Protein AF-A0A8B7XMS0-F1 (afdb_monomer_lite)

pLDDT: mean 72.66, std 14.12, range [33.69, 93.0]

Radius of gyration: 31.21 Å; chains: 1; bounding box: 88×76×58 Å

InterPro domains:
  IPR011722 Hemimethylated DNA-binding domain [PF08755] (134-172)
  IPR011722 Hemimethylated DNA-binding domain [SM00992] (133-196)
  IPR011722 Hemimethylated DNA-binding domain [TIGR02097] (134-174)
  IPR036623 Hemimethylated DNA-binding domain superfamily [G3DSA:2.30.30.390] (132-176)
  IPR036623 Hemimethylated DNA-binding domain superfamily [SSF141255] (134-189)
  IPR053189 Chloroplast Clp protease adapter protein ClpF [PTHR48439] (16-172)

Foldseek 3Di:
DDDDDPDPPDPPPDPPPPVVVVVVVCVVCVVVVVVVVVVPDDDDPVVVVVVVVVVVVVVVVVCCCPVPPVNVVVVVVVVCCVVVVVCVLPDDPCPDDDPDPDPPDPDLVVLCVNCVQCADQSDSDDPPPDDPPDPDDAQDWDADPQPGDIDGHHHDDPDHRHPPVVCCVPVFQDPRDDPCLVVFFPDDPRHDTHGDPVNCVVVVPPD

Structure (mmCIF, N/CA/C/O backbone):
data_AF-A0A8B7XMS0-F1
#
_entry.id   AF-A0A8B7XMS0-F1
#
loop_
_atom_site.group_PDB
_atom_site.id
_atom_site.type_symbol
_atom_site.label_atom_id
_atom_site.label_alt_id
_atom_site.label_comp_id
_atom_site.label_asym_id
_atom_site.label_entity_id
_atom_site.label_seq_id
_atom_site.pdbx_PDB_ins_code
_atom_site.Cartn_x
_atom_site.Cartn_y
_atom_site.Cartn_z
_atom_site.occupancy
_atom_site.B_iso_or_equiv
_atom_site.auth_seq_id
_atom_site.auth_comp_id
_atom_site.auth_asym_id
_atom_site.auth_atom_id
_atom_site.pdbx_PDB_model_num
ATOM 1 N N . MET A 1 1 ? 54.505 -34.485 -33.875 1.00 33.69 1 MET A N 1
ATOM 2 C CA . MET A 1 1 ? 53.944 -33.487 -34.813 1.00 33.69 1 MET A CA 1
ATOM 3 C C . MET A 1 1 ? 52.438 -33.681 -34.806 1.00 33.69 1 MET A C 1
ATOM 5 O O . MET A 1 1 ? 51.986 -34.714 -35.262 1.00 33.69 1 MET A O 1
ATOM 9 N N . CYS A 1 2 ? 51.716 -32.984 -33.933 1.00 36.25 2 CYS A N 1
ATOM 10 C CA . CYS A 1 2 ? 51.024 -31.700 -34.151 1.00 36.25 2 CYS A CA 1
ATOM 11 C C . CYS A 1 2 ? 49.509 -31.971 -34.103 1.00 36.25 2 CYS A C 1
ATOM 13 O O . CYS A 1 2 ? 48.956 -32.571 -35.018 1.00 36.25 2 CYS A O 1
ATOM 15 N N . LEU A 1 3 ? 48.879 -31.575 -32.994 1.00 39.69 3 LEU A N 1
ATOM 16 C CA . LEU A 1 3 ? 47.424 -31.523 -32.820 1.00 39.69 3 LEU A CA 1
ATOM 17 C C . LEU A 1 3 ? 46.838 -30.438 -33.742 1.00 39.69 3 LEU A C 1
ATOM 19 O O . LEU A 1 3 ? 47.494 -29.408 -33.925 1.00 39.69 3 LEU A O 1
ATOM 23 N N . PRO A 1 4 ? 45.620 -30.602 -34.289 1.00 52.66 4 PRO A N 1
ATOM 24 C CA . PRO A 1 4 ? 44.957 -29.519 -34.992 1.00 52.66 4 PRO A CA 1
ATOM 25 C C . PRO A 1 4 ? 44.395 -28.519 -33.971 1.00 52.66 4 PRO A C 1
ATOM 27 O O . PRO A 1 4 ? 43.549 -28.850 -33.140 1.00 52.66 4 PRO A O 1
ATOM 30 N N . ASN A 1 5 ? 44.914 -27.293 -34.039 1.00 44.12 5 ASN A N 1
ATOM 31 C CA . ASN A 1 5 ? 44.385 -26.110 -33.371 1.00 44.12 5 ASN A CA 1
ATOM 32 C C . ASN A 1 5 ? 42.918 -25.901 -33.766 1.00 44.12 5 ASN A C 1
ATOM 34 O O . ASN A 1 5 ? 42.618 -25.686 -34.939 1.00 44.12 5 ASN A O 1
ATOM 38 N N . TYR A 1 6 ? 42.016 -25.913 -32.786 1.00 53.34 6 TYR A N 1
ATOM 39 C CA . TYR A 1 6 ? 40.715 -25.274 -32.942 1.00 53.34 6 TYR A CA 1
ATOM 40 C C . TYR A 1 6 ? 40.910 -23.775 -32.730 1.00 53.34 6 TYR A C 1
ATOM 42 O O . TYR A 1 6 ? 41.089 -23.302 -31.607 1.00 53.34 6 TYR A O 1
ATOM 50 N N . ASP A 1 7 ? 40.924 -23.052 -33.845 1.00 49.28 7 ASP A N 1
ATOM 51 C CA . ASP A 1 7 ? 40.954 -21.601 -33.891 1.00 49.28 7 ASP A CA 1
ATOM 52 C C . ASP A 1 7 ? 39.786 -21.010 -33.092 1.00 49.28 7 ASP A C 1
ATOM 54 O O . ASP A 1 7 ? 38.609 -21.249 -33.375 1.00 49.28 7 ASP A O 1
ATOM 58 N N . PHE A 1 8 ? 40.136 -20.184 -32.105 1.00 49.03 8 PHE A N 1
ATOM 59 C CA . PHE A 1 8 ? 39.250 -19.236 -31.438 1.00 49.03 8 PHE A CA 1
ATOM 60 C C . PHE A 1 8 ? 38.710 -18.256 -32.492 1.00 49.03 8 PHE A C 1
ATOM 62 O O . PHE A 1 8 ? 39.289 -17.205 -32.781 1.00 49.03 8 PHE A O 1
ATOM 69 N N . CYS A 1 9 ? 37.604 -18.632 -33.130 1.00 48.16 9 CYS A N 1
ATOM 70 C CA . CYS A 1 9 ? 36.973 -17.843 -34.172 1.00 48.16 9 CYS A CA 1
ATOM 71 C C . CYS A 1 9 ? 36.299 -16.613 -33.546 1.00 48.16 9 CYS A C 1
ATOM 73 O O . CYS A 1 9 ? 35.236 -16.705 -32.940 1.00 48.16 9 CYS A O 1
ATOM 75 N N . LYS A 1 10 ? 36.990 -15.474 -33.666 1.00 47.81 10 LYS A N 1
ATOM 76 C CA . LYS A 1 10 ? 36.472 -14.103 -33.806 1.00 47.81 10 LYS A CA 1
ATOM 77 C C . LYS A 1 10 ? 35.126 -13.830 -33.118 1.00 47.81 10 LYS A C 1
ATOM 79 O O . LYS A 1 10 ? 34.064 -14.114 -33.663 1.00 47.81 10 LYS A O 1
ATOM 84 N N . LEU A 1 11 ? 35.181 -13.095 -32.004 1.00 46.72 11 LEU A N 1
ATOM 85 C CA . LEU A 1 11 ? 34.100 -12.190 -31.601 1.00 46.72 11 LEU A CA 1
ATOM 86 C C . LEU A 1 11 ? 33.831 -11.228 -32.765 1.00 46.72 11 LEU A C 1
ATOM 88 O O . LEU A 1 11 ? 34.504 -10.210 -32.927 1.00 46.72 11 LEU A O 1
ATOM 92 N N . GLN A 1 12 ? 32.883 -11.604 -33.616 1.00 53.16 12 GLN A N 1
ATOM 93 C CA . GLN A 1 12 ? 32.389 -10.786 -34.704 1.00 53.16 12 GLN A CA 1
ATOM 94 C C . GLN A 1 12 ? 31.711 -9.570 -34.082 1.00 53.16 12 GLN A C 1
ATOM 96 O O . GLN A 1 12 ? 30.587 -9.642 -33.586 1.00 53.16 12 GLN A O 1
ATOM 101 N N . THR A 1 13 ? 32.421 -8.446 -34.063 1.00 59.31 13 THR A N 1
ATOM 102 C CA . THR A 1 13 ? 31.826 -7.146 -33.788 1.00 59.31 13 THR A CA 1
ATOM 103 C C . THR A 1 13 ? 30.700 -6.949 -34.798 1.00 59.31 13 THR A C 1
ATOM 105 O O . THR A 1 13 ? 30.929 -6.921 -36.008 1.00 59.31 13 THR A O 1
ATOM 108 N N . MET A 1 14 ? 29.454 -6.906 -34.317 1.00 49.56 14 MET A N 1
ATOM 109 C CA . MET A 1 14 ? 28.307 -6.672 -35.191 1.00 49.56 14 MET A CA 1
ATOM 110 C C . MET A 1 14 ? 28.539 -5.352 -35.942 1.00 49.56 14 MET A C 1
ATOM 112 O O . MET A 1 14 ? 28.840 -4.344 -35.292 1.00 49.56 14 MET A O 1
ATOM 116 N N . PRO A 1 15 ? 28.439 -5.323 -37.285 1.00 62.38 15 PRO A N 1
ATOM 117 C CA . PRO A 1 15 ? 28.617 -4.089 -38.030 1.00 62.38 15 PRO A CA 1
ATOM 118 C C . PRO A 1 15 ? 27.527 -3.122 -37.582 1.00 62.38 15 PRO A C 1
ATOM 120 O O . PRO A 1 15 ? 26.336 -3.422 -37.672 1.00 62.38 15 PRO A O 1
ATOM 123 N N . VAL A 1 16 ? 27.941 -1.975 -37.047 1.00 65.44 16 VAL A N 1
ATOM 124 C CA . VAL A 1 16 ? 27.013 -0.965 -36.545 1.00 65.44 16 VAL A CA 1
ATOM 125 C C . VAL A 1 16 ? 26.123 -0.532 -37.709 1.00 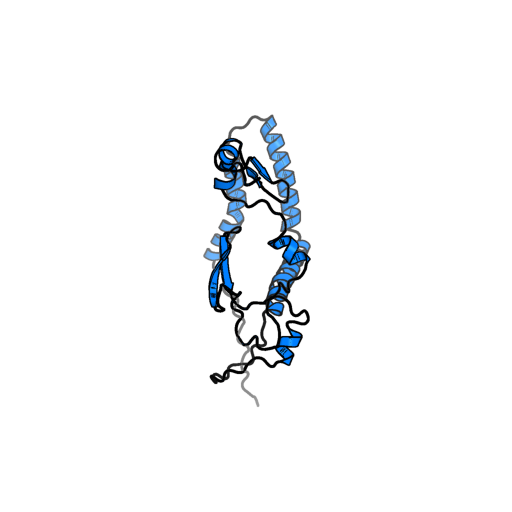65.44 16 VAL A C 1
ATOM 127 O O . VAL A 1 16 ? 26.580 0.105 -38.660 1.00 65.44 16 VAL A O 1
ATOM 130 N N . ASN A 1 17 ? 24.853 -0.936 -37.664 1.00 78.38 17 ASN A N 1
ATOM 131 C CA . ASN A 1 17 ? 23.915 -0.679 -38.743 1.00 78.38 17 ASN A CA 1
ATOM 132 C C . ASN A 1 17 ? 23.692 0.834 -38.836 1.00 78.38 17 ASN A C 1
ATOM 134 O O . ASN A 1 17 ? 23.203 1.455 -37.891 1.00 78.38 17 ASN A O 1
ATOM 138 N N . ARG A 1 18 ? 24.054 1.437 -39.974 1.00 75.44 18 ARG A N 1
ATOM 139 C CA . ARG A 1 18 ? 23.922 2.884 -40.208 1.00 75.44 18 ARG A CA 1
ATOM 140 C C . ARG A 1 18 ? 22.506 3.375 -39.903 1.00 75.44 18 ARG A C 1
ATOM 142 O O . ARG A 1 18 ? 22.356 4.429 -39.296 1.00 75.44 18 ARG A O 1
ATOM 149 N N . ALA A 1 19 ? 21.488 2.577 -40.228 1.00 77.50 19 ALA A N 1
ATOM 150 C CA . ALA A 1 19 ? 20.093 2.881 -39.912 1.00 77.50 19 ALA A CA 1
ATOM 151 C C . ALA A 1 19 ? 19.827 2.976 -38.397 1.00 77.50 19 ALA A C 1
ATOM 153 O O . ALA A 1 19 ? 19.129 3.886 -37.955 1.00 77.50 19 ALA A O 1
ATOM 154 N N . ALA A 1 20 ? 20.435 2.099 -37.594 1.00 78.31 20 ALA A N 1
ATOM 155 C CA . ALA A 1 20 ? 20.310 2.122 -36.137 1.00 78.31 20 ALA A CA 1
ATOM 156 C C . ALA A 1 20 ? 21.023 3.336 -35.519 1.00 78.31 20 ALA A C 1
ATOM 158 O O . ALA A 1 20 ? 20.518 3.924 -34.566 1.00 78.31 20 ALA A O 1
ATOM 159 N N . ILE A 1 21 ? 22.153 3.768 -36.097 1.00 81.69 21 ILE A N 1
ATOM 160 C CA . ILE A 1 21 ? 22.828 5.011 -35.689 1.00 81.69 21 ILE A CA 1
ATOM 161 C C . ILE A 1 21 ? 21.914 6.205 -35.956 1.00 81.69 21 ILE A C 1
ATOM 163 O O . ILE A 1 21 ? 21.698 7.013 -35.059 1.00 81.69 21 ILE A O 1
ATOM 167 N N . PHE A 1 22 ? 21.329 6.300 -37.152 1.00 84.69 22 PHE A N 1
ATOM 168 C CA . PHE A 1 22 ? 20.411 7.393 -37.473 1.00 84.69 22 PHE A CA 1
ATOM 169 C C . PHE A 1 22 ? 19.207 7.421 -36.528 1.00 84.69 22 PHE A C 1
ATOM 171 O O . PHE A 1 22 ? 18.896 8.474 -35.980 1.00 84.69 22 PHE A O 1
ATOM 178 N N . GLN A 1 23 ? 18.592 6.273 -36.243 1.00 82.94 23 GLN A N 1
ATOM 179 C CA . GLN A 1 23 ? 17.490 6.178 -35.280 1.00 82.94 23 GLN A CA 1
ATOM 180 C C . GLN A 1 23 ? 17.904 6.602 -33.865 1.00 82.94 23 GLN A C 1
ATOM 182 O O . GLN A 1 23 ? 17.185 7.354 -33.210 1.00 82.94 23 GLN A O 1
ATOM 187 N N . LEU A 1 24 ? 19.082 6.184 -33.403 1.00 82.88 24 LEU A N 1
ATOM 188 C CA . LEU A 1 24 ? 19.581 6.531 -32.074 1.00 82.88 24 LEU A CA 1
ATOM 189 C C . LEU A 1 24 ? 19.957 8.018 -31.978 1.00 82.88 24 LEU A C 1
ATOM 191 O O . LEU A 1 24 ? 19.646 8.669 -30.981 1.00 82.88 24 LEU A O 1
ATOM 195 N N . THR A 1 25 ? 20.549 8.588 -33.032 1.00 80.94 25 THR A N 1
ATOM 196 C CA . THR A 1 25 ? 20.802 10.035 -33.118 1.00 80.94 25 THR A CA 1
ATOM 197 C C . THR A 1 25 ? 19.505 10.837 -33.161 1.00 80.94 25 THR A C 1
ATOM 199 O O . THR A 1 25 ? 19.403 11.836 -32.458 1.00 80.94 25 THR A O 1
ATOM 202 N N . LEU A 1 26 ? 18.487 10.377 -33.896 1.00 84.31 26 LEU A N 1
ATOM 203 C CA . LEU A 1 26 ? 17.168 11.006 -33.950 1.00 84.31 26 LEU A CA 1
ATOM 204 C C . LEU A 1 26 ? 16.490 11.003 -32.573 1.00 84.31 26 LEU A C 1
ATOM 206 O O . LEU A 1 26 ? 15.971 12.032 -32.151 1.00 84.31 26 LEU A O 1
ATOM 210 N N . LEU A 1 27 ? 16.552 9.884 -31.844 1.00 82.50 27 LEU A N 1
ATOM 211 C CA . LEU A 1 27 ? 16.008 9.776 -30.487 1.00 82.50 27 LEU A CA 1
ATOM 212 C C . LEU A 1 27 ? 16.755 10.663 -29.482 1.00 82.50 27 LEU A C 1
ATOM 214 O O . LEU A 1 27 ? 16.125 11.276 -28.624 1.00 82.50 27 LEU A O 1
ATOM 218 N N . LEU A 1 28 ? 18.080 10.790 -29.602 1.00 79.25 28 LEU A N 1
ATOM 219 C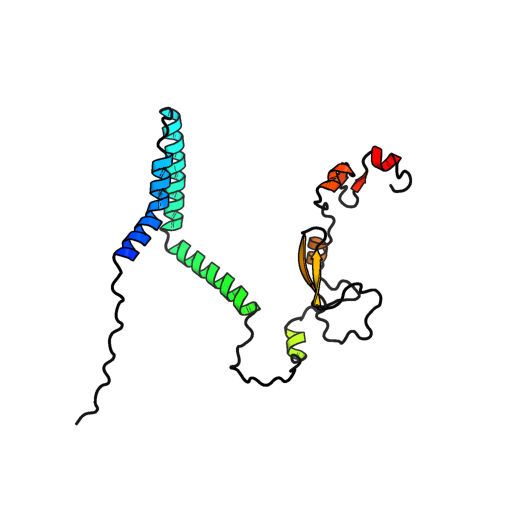 CA . LEU A 1 28 ? 18.866 11.705 -28.765 1.00 79.25 28 LEU A CA 1
ATOM 220 C C . LEU A 1 28 ? 18.600 13.181 -29.092 1.00 79.25 28 LEU A C 1
ATOM 222 O O . LEU A 1 28 ? 18.636 14.029 -28.199 1.00 79.25 28 LEU A O 1
ATOM 226 N N . LEU A 1 29 ? 18.324 13.491 -30.359 1.00 79.44 29 LEU A N 1
ATOM 227 C CA . LEU A 1 29 ? 18.113 14.854 -30.843 1.00 79.44 29 LEU A CA 1
ATOM 228 C C . LEU A 1 29 ? 16.652 15.322 -30.705 1.00 79.44 29 LEU A C 1
ATOM 230 O O . LEU A 1 29 ? 16.372 16.513 -30.844 1.00 79.44 29 LEU A O 1
ATOM 234 N N . ILE A 1 30 ? 15.717 14.426 -30.379 1.00 82.12 30 ILE A N 1
ATOM 235 C CA . ILE A 1 30 ? 14.286 14.752 -30.322 1.00 82.12 30 ILE A CA 1
ATOM 236 C C . ILE A 1 30 ? 13.972 15.802 -29.249 1.00 82.12 30 ILE A C 1
ATOM 238 O O . ILE A 1 30 ? 13.200 16.725 -29.491 1.00 82.12 30 ILE A O 1
ATOM 242 N N . VAL A 1 31 ? 14.642 15.730 -28.096 1.00 76.31 31 VAL A N 1
ATOM 243 C CA . VAL A 1 31 ? 14.476 16.679 -26.987 1.00 76.31 31 VAL A CA 1
ATOM 244 C C . VAL A 1 31 ? 15.030 18.074 -27.328 1.00 76.31 31 VAL A C 1
ATOM 246 O O . VAL A 1 31 ? 14.300 19.049 -27.141 1.00 76.31 31 VAL A O 1
ATOM 249 N N . PRO A 1 32 ? 16.264 18.234 -27.856 1.00 73.31 32 PRO A N 1
ATOM 250 C CA . PRO A 1 32 ? 16.752 19.551 -28.271 1.00 73.31 32 PRO A CA 1
ATOM 251 C C . PRO A 1 32 ? 15.990 20.133 -29.471 1.00 73.31 32 PRO A C 1
ATOM 253 O O . PRO A 1 32 ? 15.791 21.347 -29.513 1.00 73.31 32 PRO A O 1
ATOM 256 N N . ILE A 1 33 ? 15.506 19.307 -30.407 1.00 78.06 33 ILE A N 1
ATOM 257 C CA . ILE A 1 33 ? 14.656 19.768 -31.519 1.00 78.06 33 ILE A CA 1
ATOM 258 C C . ILE A 1 33 ? 13.297 20.250 -31.010 1.00 78.06 33 ILE A C 1
ATOM 260 O O . ILE A 1 33 ? 12.874 21.352 -31.353 1.00 78.06 33 ILE A O 1
ATOM 264 N N . GLN A 1 34 ? 12.626 19.466 -30.162 1.00 73.94 34 GLN A N 1
ATOM 265 C CA . GLN A 1 34 ? 11.348 19.846 -29.556 1.00 73.94 34 GLN A CA 1
ATOM 266 C C . GLN A 1 34 ? 11.484 21.163 -28.782 1.00 73.94 34 GLN A C 1
ATOM 268 O O . GLN A 1 34 ? 10.621 22.035 -28.874 1.00 73.94 34 GLN A O 1
ATOM 273 N N . TYR A 1 35 ? 12.611 21.340 -28.092 1.00 72.38 35 TYR A N 1
ATOM 274 C CA . TYR A 1 35 ? 12.947 22.573 -27.400 1.00 72.38 35 TYR A CA 1
ATOM 275 C C . TYR A 1 35 ? 13.137 23.773 -28.354 1.00 72.38 35 TYR A C 1
ATOM 277 O O . TYR A 1 35 ? 12.574 24.844 -28.117 1.00 72.38 35 TYR A O 1
ATOM 285 N N . LEU A 1 36 ? 13.865 23.601 -29.463 1.00 73.56 36 LEU A N 1
ATOM 286 C CA . LEU A 1 36 ? 14.052 24.631 -30.498 1.00 73.56 36 LEU A CA 1
ATOM 287 C C . LEU A 1 36 ? 12.730 25.063 -31.146 1.00 73.56 36 LEU A C 1
ATOM 289 O O . LEU A 1 36 ? 12.500 26.258 -31.326 1.00 73.56 36 LEU A O 1
ATOM 293 N N . ILE A 1 37 ? 11.842 24.108 -31.431 1.00 72.44 37 ILE A N 1
ATOM 294 C CA . ILE A 1 37 ? 10.516 24.373 -32.005 1.00 72.44 37 ILE A CA 1
ATOM 295 C C . ILE A 1 37 ? 9.641 25.148 -31.008 1.00 72.44 37 ILE A C 1
ATOM 297 O O . ILE A 1 37 ? 8.957 26.093 -31.393 1.00 72.44 37 ILE A O 1
ATOM 301 N N . THR A 1 38 ? 9.713 24.842 -29.707 1.00 66.56 38 THR A N 1
ATOM 302 C CA . THR A 1 38 ? 8.966 25.601 -28.684 1.00 66.56 38 THR A CA 1
ATOM 303 C C . THR A 1 38 ? 9.431 27.050 -28.488 1.00 66.56 38 THR A C 1
ATOM 305 O O . THR A 1 38 ? 8.688 27.840 -27.910 1.00 66.56 38 THR A O 1
ATOM 308 N N . GLN A 1 39 ? 10.618 27.432 -28.977 1.00 55.25 39 GLN A N 1
ATOM 309 C CA . GLN A 1 39 ? 11.126 28.814 -28.926 1.00 55.25 39 GLN A CA 1
ATOM 310 C C . GLN A 1 39 ? 10.607 29.697 -30.076 1.00 55.25 39 GLN A C 1
ATOM 312 O O . GLN A 1 39 ? 10.809 30.910 -30.049 1.00 55.25 39 GLN A O 1
ATOM 317 N N . TRP A 1 40 ? 9.920 29.130 -31.076 1.00 60.19 40 TRP A N 1
ATOM 318 C CA . TRP A 1 40 ? 9.300 29.877 -32.178 1.00 60.19 40 TRP A CA 1
ATOM 319 C C . TRP A 1 40 ? 7.952 30.495 -31.764 1.00 60.19 40 TRP A C 1
ATOM 321 O O . TRP A 1 40 ? 6.907 30.246 -32.361 1.00 60.19 40 TRP A O 1
ATOM 331 N N . LYS A 1 41 ? 7.973 31.332 -30.723 1.00 57.81 41 LYS A N 1
ATOM 332 C CA . LYS A 1 41 ? 6.917 32.314 -30.448 1.00 57.81 41 LYS A CA 1
ATOM 333 C C . LYS A 1 41 ? 7.550 33.707 -30.379 1.00 57.81 41 LYS A C 1
ATOM 335 O O . LYS A 1 41 ? 8.554 33.861 -29.683 1.00 57.81 41 LYS A O 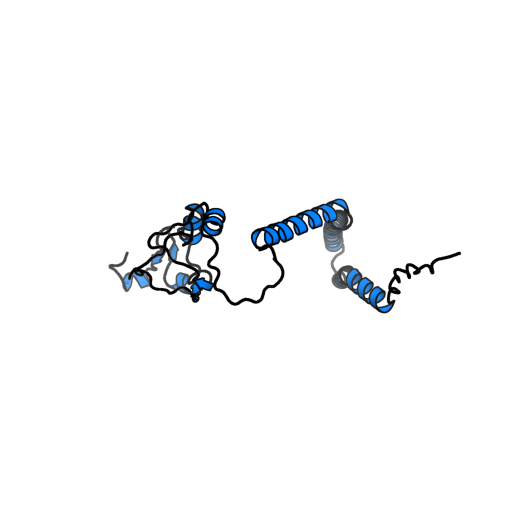1
ATOM 340 N N . PRO A 1 42 ? 7.007 34.726 -31.067 1.00 56.56 42 PRO A N 1
ATOM 341 C CA . PRO A 1 42 ? 7.497 36.091 -30.933 1.00 56.56 42 PRO A CA 1
ATOM 342 C C . PRO A 1 42 ? 7.111 36.614 -29.542 1.00 56.56 42 PRO A C 1
ATOM 344 O O . PRO A 1 42 ? 5.956 36.935 -29.285 1.00 56.56 42 PRO A O 1
ATOM 347 N N . VAL A 1 43 ? 8.076 36.632 -28.624 1.00 58.81 43 VAL A N 1
ATOM 348 C CA . VAL A 1 43 ? 7.932 37.121 -27.245 1.00 58.81 43 VAL A CA 1
ATOM 349 C C . VAL A 1 43 ? 8.837 38.343 -27.071 1.00 58.81 43 VAL A C 1
ATOM 351 O O . VAL A 1 43 ? 9.910 38.410 -27.676 1.00 58.81 43 VAL A O 1
ATOM 354 N N . SER A 1 44 ? 8.388 39.319 -26.278 1.00 67.06 44 SER A N 1
ATOM 355 C CA . SER A 1 44 ? 9.066 40.598 -26.041 1.00 67.06 44 SER A CA 1
ATOM 356 C C . SER A 1 44 ? 10.529 40.425 -25.579 1.00 67.06 44 SER A C 1
ATOM 358 O O . SER A 1 44 ? 10.892 39.431 -24.941 1.00 67.06 44 SER A O 1
ATOM 360 N N . ASN A 1 45 ? 11.400 41.390 -25.909 1.00 61.38 45 ASN A N 1
ATOM 361 C CA . ASN A 1 45 ? 12.856 41.267 -25.715 1.00 61.38 45 ASN A CA 1
ATOM 362 C C . ASN A 1 45 ? 13.278 41.020 -24.251 1.00 61.38 45 ASN A C 1
ATOM 364 O O . ASN A 1 45 ? 14.297 40.374 -24.016 1.00 61.38 45 ASN A O 1
ATOM 368 N N . THR A 1 46 ? 12.504 41.493 -23.271 1.00 62.81 46 THR A N 1
ATOM 369 C CA . THR A 1 46 ? 12.804 41.375 -21.832 1.00 62.81 46 THR A CA 1
ATOM 370 C C . THR A 1 46 ? 12.314 40.061 -21.216 1.00 62.81 46 THR A C 1
ATOM 372 O O . THR A 1 46 ? 12.980 39.498 -20.352 1.00 62.81 46 THR A O 1
ATOM 375 N N . GLU A 1 47 ? 11.202 39.499 -21.691 1.00 62.44 47 GLU A N 1
ATOM 376 C CA . GLU A 1 47 ? 10.725 38.176 -21.258 1.00 62.44 47 GLU A CA 1
ATOM 377 C C . GLU A 1 47 ? 11.572 37.045 -21.859 1.00 62.44 47 GLU A C 1
ATOM 379 O O . GLU A 1 47 ? 11.785 35.997 -21.239 1.00 62.44 47 GLU A O 1
ATOM 384 N N . ARG A 1 48 ? 12.128 37.271 -23.057 1.00 63.19 48 ARG A N 1
ATOM 385 C CA . ARG A 1 48 ? 13.039 36.335 -23.722 1.00 63.19 48 ARG A CA 1
ATOM 386 C C . ARG A 1 48 ? 14.320 36.110 -22.919 1.00 63.19 48 ARG A C 1
ATOM 388 O O . ARG A 1 48 ? 14.762 34.970 -22.801 1.00 63.19 48 ARG A O 1
ATOM 395 N N . THR A 1 49 ? 14.910 37.159 -22.347 1.00 67.06 49 THR A N 1
ATOM 396 C CA . THR A 1 49 ? 16.160 37.043 -21.577 1.00 67.06 49 THR A CA 1
ATOM 397 C C . THR A 1 49 ? 15.948 36.299 -20.263 1.00 67.06 49 THR A C 1
ATOM 399 O O . THR A 1 49 ? 16.749 35.424 -19.937 1.00 67.06 49 THR A O 1
ATOM 402 N N . HIS A 1 50 ? 14.842 36.550 -19.560 1.00 71.56 50 HIS A N 1
ATOM 403 C CA . HIS A 1 50 ? 14.500 35.824 -18.335 1.00 71.56 50 HIS A CA 1
ATOM 404 C C . HIS A 1 50 ? 14.250 34.329 -18.599 1.00 71.56 50 HIS A C 1
ATOM 406 O O . HIS A 1 50 ? 14.774 33.462 -17.894 1.00 71.56 50 HIS A O 1
ATOM 412 N N . ASN A 1 51 ? 13.521 34.004 -19.671 1.00 70.31 51 ASN A N 1
ATOM 413 C CA . ASN A 1 51 ? 13.282 32.616 -20.069 1.00 70.31 51 ASN A CA 1
ATOM 414 C C . ASN A 1 51 ? 14.571 31.907 -20.513 1.00 70.31 51 ASN A C 1
ATOM 416 O O . ASN A 1 51 ? 14.787 30.748 -20.153 1.00 70.31 51 ASN A O 1
ATOM 420 N N . LEU A 1 52 ? 15.463 32.606 -21.225 1.00 73.88 52 LEU A N 1
ATOM 421 C CA . LEU A 1 52 ? 16.779 32.085 -21.602 1.00 73.88 52 LEU A CA 1
ATOM 422 C C . LEU A 1 52 ? 17.682 31.859 -20.386 1.00 73.88 52 LEU A C 1
ATOM 424 O O . LEU A 1 52 ? 18.353 30.833 -20.318 1.00 73.88 52 LEU A O 1
ATOM 428 N N . GLN A 1 53 ? 17.680 32.757 -19.401 1.00 77.56 53 GLN A N 1
ATOM 429 C CA . GLN A 1 53 ? 18.451 32.577 -18.168 1.00 77.56 53 GLN A CA 1
ATOM 430 C C . GLN A 1 53 ? 17.948 31.376 -17.362 1.00 77.56 53 GLN A C 1
ATOM 432 O O . GLN A 1 53 ? 18.740 30.501 -17.003 1.00 77.56 53 GLN A O 1
ATOM 437 N N . ASN A 1 54 ? 16.633 31.268 -17.159 1.00 78.31 54 ASN A N 1
ATOM 438 C CA . ASN A 1 54 ? 16.025 30.124 -16.476 1.00 78.31 54 ASN A CA 1
ATOM 439 C C . ASN A 1 54 ? 16.318 28.805 -17.193 1.00 78.31 54 ASN A C 1
ATOM 441 O O . ASN A 1 54 ? 16.532 27.771 -16.555 1.00 78.31 54 ASN A O 1
ATOM 445 N N . LEU A 1 55 ? 16.366 28.830 -18.521 1.00 75.62 55 LEU A N 1
ATOM 446 C CA . LEU A 1 55 ? 16.763 27.676 -19.299 1.00 75.62 55 LEU A CA 1
ATOM 447 C C . LEU A 1 55 ? 18.243 27.337 -19.132 1.00 75.62 55 LEU A C 1
ATOM 449 O O . LEU A 1 55 ? 18.569 26.175 -18.919 1.00 75.62 55 LEU A O 1
ATOM 453 N N . MET A 1 56 ? 19.142 28.315 -19.218 1.00 76.12 56 MET A N 1
ATOM 454 C CA . MET A 1 56 ? 20.579 28.073 -19.081 1.00 76.12 56 MET A CA 1
ATOM 455 C C . MET A 1 56 ? 20.913 27.495 -17.704 1.00 76.12 56 MET A C 1
ATOM 457 O O . MET A 1 56 ? 21.727 26.577 -17.600 1.00 76.12 56 MET A O 1
ATOM 461 N N . VAL A 1 57 ? 20.218 27.929 -16.650 1.00 81.56 57 VAL A N 1
ATOM 462 C CA . VAL A 1 57 ? 20.316 27.321 -15.314 1.00 81.56 57 VAL A CA 1
ATOM 463 C C . VAL A 1 57 ? 19.821 25.868 -15.324 1.00 81.56 57 VAL A C 1
ATOM 465 O O . VAL A 1 57 ? 20.512 24.972 -14.837 1.00 81.56 57 VAL A O 1
ATOM 468 N N . LYS A 1 58 ? 18.667 25.586 -15.943 1.00 75.19 58 LYS A N 1
ATOM 469 C CA . LYS A 1 58 ? 18.135 24.214 -16.061 1.00 75.19 58 LYS A CA 1
ATOM 470 C C . LYS A 1 58 ? 19.030 23.301 -16.906 1.00 75.19 58 LYS A C 1
ATOM 472 O O . LYS A 1 58 ? 19.253 22.155 -16.526 1.00 75.19 58 LYS A O 1
ATOM 477 N N . LEU A 1 59 ? 19.589 23.800 -18.009 1.00 77.44 59 LEU A N 1
ATOM 478 C CA . LEU A 1 59 ? 20.493 23.067 -18.897 1.00 77.44 59 LEU A CA 1
ATOM 479 C C . LEU A 1 59 ? 21.840 22.801 -18.241 1.00 77.44 59 LEU A C 1
ATOM 481 O O . LEU A 1 59 ? 22.368 21.705 -18.381 1.00 77.44 59 LEU A O 1
ATOM 485 N N . THR A 1 60 ? 22.401 23.762 -17.510 1.00 76.94 60 THR A N 1
ATOM 486 C CA . THR A 1 60 ? 23.663 23.555 -16.786 1.00 76.94 60 THR A CA 1
ATOM 487 C C . THR A 1 60 ? 23.490 22.565 -15.635 1.00 76.94 60 THR A C 1
ATOM 489 O O . THR A 1 60 ? 24.345 21.695 -15.454 1.00 76.94 60 THR A O 1
ATOM 492 N N . ALA A 1 61 ? 22.365 22.615 -14.916 1.00 75.31 61 ALA A N 1
ATOM 493 C CA . ALA A 1 61 ? 22.014 21.626 -13.898 1.00 75.31 61 ALA A CA 1
ATOM 494 C C . ALA A 1 61 ? 21.788 20.225 -14.498 1.00 75.31 61 ALA A C 1
ATOM 496 O O . ALA A 1 61 ? 22.331 19.236 -14.002 1.00 75.31 61 ALA A O 1
ATOM 497 N N . TRP A 1 62 ? 21.048 20.135 -15.605 1.00 74.69 62 TRP A N 1
ATOM 498 C CA . TRP A 1 62 ? 20.819 18.886 -16.330 1.00 74.69 62 TRP A CA 1
ATOM 499 C C . TRP A 1 62 ? 22.119 18.309 -16.892 1.00 74.69 62 TRP A C 1
ATOM 501 O O . TRP A 1 62 ? 22.418 17.141 -16.663 1.00 74.69 62 TRP A O 1
ATOM 511 N N . LYS A 1 63 ? 22.950 19.139 -17.531 1.00 74.56 63 LYS A N 1
ATOM 512 C CA . LYS A 1 63 ? 24.260 18.762 -18.073 1.00 74.56 63 LYS A CA 1
ATOM 513 C C . LYS A 1 63 ? 25.163 18.197 -16.979 1.00 74.56 63 LYS A C 1
ATOM 515 O O . LYS A 1 63 ? 25.768 17.151 -17.184 1.00 74.56 63 LYS A O 1
ATOM 520 N N . LYS A 1 64 ? 25.215 18.832 -15.802 1.00 71.62 64 LYS A N 1
ATOM 521 C CA . LYS A 1 64 ? 25.965 18.317 -14.643 1.00 71.62 64 LYS A CA 1
ATOM 522 C C . LYS A 1 64 ? 25.436 16.964 -14.158 1.00 71.62 64 LYS A C 1
ATOM 524 O O . LYS A 1 64 ? 26.231 16.127 -13.748 1.00 71.62 64 LYS A O 1
ATOM 529 N N . LYS A 1 65 ? 24.123 16.731 -14.223 1.00 66.88 65 LYS A N 1
ATOM 530 C CA . LYS A 1 65 ? 23.485 15.475 -13.795 1.00 66.88 65 LYS A CA 1
ATOM 531 C C . LYS A 1 65 ? 23.647 14.339 -14.814 1.00 66.88 65 LYS A C 1
ATOM 533 O O . LYS A 1 65 ? 23.832 13.193 -14.411 1.00 66.88 65 LYS A O 1
ATOM 538 N N . VAL A 1 66 ? 23.580 14.657 -16.107 1.00 67.44 66 VAL A N 1
ATOM 539 C CA . VAL A 1 66 ? 23.610 13.693 -17.219 1.00 67.44 66 VAL A CA 1
ATOM 540 C C . VAL A 1 66 ? 25.031 13.361 -17.674 1.00 67.44 66 VAL A C 1
ATOM 542 O O . VAL A 1 66 ? 25.302 12.196 -17.932 1.00 67.44 66 VAL A O 1
ATOM 545 N N . LEU A 1 67 ? 25.956 14.329 -17.720 1.00 67.50 67 LEU A N 1
ATOM 546 C CA . LEU A 1 67 ? 27.363 14.081 -18.088 1.00 67.50 67 LEU A CA 1
ATOM 547 C C . LEU A 1 67 ? 28.241 13.648 -16.905 1.00 67.50 67 LEU A C 1
ATOM 549 O O . LEU A 1 67 ? 29.418 13.339 -17.087 1.00 67.50 67 LEU A O 1
ATOM 553 N N . SER A 1 68 ? 27.705 13.627 -15.685 1.00 69.50 68 SER A N 1
ATOM 554 C CA . SER A 1 68 ? 28.423 13.067 -14.545 1.00 69.50 68 SER A CA 1
ATOM 555 C C . SER A 1 68 ? 28.356 11.542 -14.603 1.00 69.50 68 SER A C 1
ATOM 557 O O . SER A 1 68 ? 27.384 10.901 -14.207 1.00 69.50 68 SER A O 1
ATOM 559 N N . LEU A 1 69 ? 29.451 10.944 -15.065 1.00 59.12 69 LEU A N 1
ATOM 560 C CA . LEU A 1 69 ? 29.662 9.496 -15.020 1.00 59.12 69 LEU A CA 1
ATOM 561 C C . LEU A 1 69 ? 29.523 8.936 -13.591 1.00 59.12 69 LEU A C 1
ATOM 563 O O . LEU A 1 69 ? 29.079 7.804 -13.409 1.00 59.12 69 LEU A O 1
ATOM 567 N N . LYS A 1 70 ? 29.833 9.742 -12.562 1.00 70.31 70 LYS A N 1
ATOM 568 C CA . LYS A 1 70 ? 29.693 9.359 -11.148 1.00 70.31 70 LYS A CA 1
ATOM 569 C C . LYS A 1 70 ? 28.228 9.207 -10.721 1.00 70.31 70 LYS A C 1
ATOM 571 O O . LYS A 1 70 ? 27.912 8.255 -10.015 1.00 70.31 70 LYS A O 1
ATOM 576 N N . THR A 1 71 ? 27.324 10.088 -11.167 1.00 66.94 71 THR A N 1
ATOM 577 C CA . THR A 1 71 ? 25.888 9.988 -10.832 1.00 66.94 71 THR A CA 1
ATOM 578 C C . THR A 1 71 ? 25.211 8.853 -11.581 1.00 66.94 71 THR A C 1
ATOM 580 O O . THR A 1 71 ? 24.343 8.202 -11.012 1.00 66.94 71 THR A O 1
ATOM 583 N N . TRP A 1 72 ? 25.630 8.570 -12.816 1.00 62.34 72 TRP A N 1
ATOM 584 C CA . TRP A 1 72 ? 25.169 7.394 -13.555 1.00 62.34 72 TRP A CA 1
ATOM 585 C C . TRP A 1 72 ? 25.605 6.094 -12.890 1.00 62.34 72 TRP A C 1
ATOM 587 O O . TRP A 1 72 ? 24.765 5.231 -12.661 1.00 62.34 72 TRP A O 1
ATOM 597 N N . LYS A 1 73 ? 26.880 5.988 -12.496 1.00 74.31 73 LYS A N 1
ATOM 598 C CA . LYS A 1 73 ? 27.388 4.836 -11.742 1.00 74.31 73 LYS A CA 1
ATOM 599 C C . LYS A 1 73 ? 26.607 4.631 -10.444 1.00 74.31 73 LYS A C 1
ATOM 601 O O . LYS A 1 73 ? 26.163 3.527 -10.173 1.00 74.31 73 LYS A O 1
ATOM 606 N N . GLN A 1 74 ? 26.359 5.699 -9.691 1.00 72.75 74 GLN A N 1
ATOM 607 C CA . GLN A 1 74 ? 25.633 5.615 -8.425 1.00 72.75 74 GLN A CA 1
ATOM 608 C C . GLN A 1 74 ? 24.134 5.332 -8.612 1.00 72.75 74 GLN A C 1
ATOM 610 O O . GLN A 1 74 ? 23.540 4.601 -7.828 1.00 72.75 74 GLN A O 1
ATOM 615 N N . CYS A 1 75 ? 23.510 5.862 -9.667 1.00 67.69 75 CYS A N 1
ATOM 616 C CA . CYS A 1 75 ? 22.127 5.548 -10.020 1.00 67.69 75 CYS A CA 1
ATOM 617 C C . CYS A 1 75 ? 21.988 4.096 -10.487 1.00 67.69 75 CYS A C 1
ATOM 619 O O . CYS A 1 75 ? 21.037 3.435 -10.092 1.00 67.69 75 CYS A O 1
ATOM 621 N N . TYR A 1 76 ? 22.957 3.589 -11.249 1.00 72.38 76 TYR A N 1
ATOM 622 C CA . TYR A 1 76 ? 23.037 2.196 -11.674 1.00 72.38 76 TYR A CA 1
ATOM 623 C C . TYR A 1 76 ? 23.282 1.256 -10.495 1.00 72.38 76 TYR A C 1
ATOM 625 O O . TYR A 1 76 ? 22.571 0.275 -10.347 1.00 72.38 76 TYR A O 1
ATOM 633 N N . GLU A 1 77 ? 24.212 1.579 -9.600 1.00 72.62 77 GLU A N 1
ATOM 634 C CA . GLU A 1 77 ? 24.457 0.798 -8.385 1.00 72.62 77 GLU A CA 1
ATOM 635 C C . GLU A 1 77 ? 23.240 0.800 -7.454 1.00 72.62 77 GLU A C 1
ATOM 637 O O . GLU A 1 77 ? 22.908 -0.231 -6.878 1.00 72.62 77 GLU A O 1
ATOM 642 N N . ASN A 1 78 ? 22.533 1.926 -7.335 1.00 73.44 78 ASN A N 1
ATOM 643 C CA . ASN A 1 78 ? 21.295 1.999 -6.562 1.00 73.44 78 ASN A CA 1
ATOM 644 C C . ASN A 1 78 ? 20.150 1.247 -7.250 1.00 73.44 78 ASN A C 1
ATOM 646 O O . ASN A 1 78 ? 19.396 0.561 -6.571 1.00 73.44 78 ASN A O 1
ATOM 650 N N . ALA A 1 79 ? 20.026 1.333 -8.576 1.00 74.00 79 ALA A N 1
ATOM 651 C CA . ALA A 1 79 ? 19.030 0.595 -9.346 1.00 74.00 79 ALA A CA 1
ATOM 652 C C . ALA A 1 79 ? 19.288 -0.912 -9.284 1.00 74.00 79 ALA A C 1
ATOM 654 O O . ALA A 1 79 ? 18.353 -1.666 -9.038 1.00 74.00 79 ALA A O 1
ATOM 655 N N . ILE A 1 80 ? 20.547 -1.344 -9.403 1.00 72.38 80 ILE A N 1
ATOM 656 C CA . ILE A 1 80 ? 20.952 -2.728 -9.166 1.00 72.38 80 ILE A CA 1
ATOM 657 C C . ILE A 1 80 ? 20.595 -3.116 -7.743 1.00 72.38 80 ILE A C 1
ATOM 659 O O . ILE A 1 80 ? 19.865 -4.071 -7.602 1.00 72.38 80 ILE A O 1
ATOM 663 N N . LYS A 1 81 ? 20.978 -2.368 -6.703 1.00 72.06 81 LYS A N 1
ATOM 664 C CA . LYS A 1 81 ? 20.618 -2.708 -5.312 1.00 72.06 81 LYS A CA 1
ATOM 665 C C . LYS A 1 81 ? 19.110 -2.776 -5.065 1.00 72.06 81 LYS A C 1
ATOM 667 O O . LYS A 1 81 ? 18.670 -3.604 -4.280 1.00 72.06 81 LYS A O 1
ATOM 672 N N . TYR A 1 82 ? 18.311 -1.930 -5.712 1.00 67.50 82 TYR A N 1
ATOM 673 C CA . TYR A 1 82 ? 16.850 -1.986 -5.622 1.00 67.50 82 TYR A CA 1
ATOM 674 C C . TYR A 1 82 ? 16.277 -3.198 -6.358 1.00 67.50 82 TYR A C 1
ATOM 676 O O . TYR A 1 82 ? 15.363 -3.839 -5.845 1.00 67.50 82 TYR A O 1
ATOM 684 N N . VAL A 1 83 ? 16.809 -3.523 -7.537 1.00 69.38 83 VAL A N 1
ATOM 685 C CA . VAL A 1 83 ? 16.377 -4.669 -8.341 1.00 69.38 83 VAL A CA 1
ATOM 686 C C . VAL A 1 83 ? 16.871 -5.967 -7.721 1.00 69.38 83 VAL A C 1
ATOM 688 O O . VAL A 1 83 ? 16.037 -6.806 -7.440 1.00 69.38 83 VAL A O 1
ATOM 691 N N . THR A 1 84 ? 18.160 -6.121 -7.420 1.00 64.44 84 THR A N 1
ATOM 692 C CA . THR A 1 84 ? 18.735 -7.284 -6.732 1.00 64.44 84 THR A CA 1
ATOM 693 C C . THR A 1 84 ? 18.242 -7.401 -5.302 1.00 64.44 84 THR A C 1
ATOM 695 O O . THR A 1 84 ? 17.937 -8.503 -4.904 1.00 64.44 84 THR A O 1
ATOM 698 N N . GLY A 1 85 ? 18.043 -6.318 -4.547 1.00 58.78 85 GLY A N 1
ATOM 699 C CA . GLY A 1 85 ? 17.432 -6.387 -3.212 1.00 58.78 85 GLY A CA 1
ATOM 700 C C . GLY A 1 85 ? 15.943 -6.754 -3.244 1.00 58.78 85 GLY A C 1
ATOM 701 O O . GLY A 1 85 ? 15.441 -7.398 -2.323 1.00 58.78 85 GLY A O 1
ATOM 702 N N . SER A 1 86 ? 15.230 -6.404 -4.322 1.00 52.09 86 SER A N 1
ATOM 703 C CA . SER A 1 86 ? 13.878 -6.921 -4.575 1.00 52.09 86 SER A CA 1
ATOM 704 C C . SER A 1 86 ? 13.915 -8.355 -5.104 1.00 52.09 86 SER A C 1
ATOM 706 O O . SER A 1 86 ? 13.043 -9.142 -4.764 1.00 52.09 86 SER A O 1
ATOM 708 N N . PHE A 1 87 ? 14.922 -8.720 -5.895 1.00 44.09 87 PHE A N 1
ATOM 709 C CA . PHE A 1 87 ? 15.065 -10.047 -6.484 1.00 44.09 87 PHE A CA 1
ATOM 710 C C . PHE A 1 87 ? 15.505 -11.062 -5.431 1.00 44.09 87 PHE A C 1
ATOM 712 O O . PHE A 1 87 ? 14.920 -12.120 -5.345 1.00 44.09 87 PHE A O 1
ATOM 719 N N . GLU A 1 88 ? 16.431 -10.720 -4.546 1.00 45.72 88 GLU A N 1
ATOM 720 C CA . GLU A 1 88 ? 16.967 -11.568 -3.477 1.00 45.72 88 GLU A CA 1
ATOM 721 C C . GLU A 1 88 ? 15.938 -11.806 -2.362 1.00 45.72 88 GLU A C 1
ATOM 723 O O . GLU A 1 88 ? 15.920 -12.866 -1.745 1.00 45.72 88 GLU A O 1
ATOM 728 N N . LYS A 1 89 ? 14.987 -10.879 -2.169 1.00 47.16 89 LYS A N 1
ATOM 729 C CA . LYS A 1 89 ? 13.846 -11.084 -1.263 1.00 47.16 89 LYS A CA 1
ATOM 730 C C . LYS A 1 89 ? 12.812 -12.092 -1.801 1.00 47.16 89 LYS A C 1
ATOM 732 O O . LYS A 1 89 ? 12.039 -12.627 -1.009 1.00 47.16 89 LYS A O 1
ATOM 737 N N . TYR A 1 90 ? 12.797 -12.361 -3.111 1.00 42.91 90 TYR A N 1
ATOM 738 C CA . TYR A 1 90 ? 11.849 -13.278 -3.770 1.00 42.91 90 TYR A CA 1
ATOM 739 C C . TYR A 1 90 ? 12.510 -14.409 -4.578 1.00 42.91 90 TYR A C 1
ATOM 741 O O . TYR A 1 90 ? 11.802 -15.263 -5.113 1.00 42.91 90 TYR A O 1
ATOM 749 N N . ALA A 1 91 ? 13.839 -14.451 -4.655 1.00 42.75 91 ALA A N 1
ATOM 750 C CA . ALA A 1 91 ? 14.594 -15.489 -5.333 1.00 42.75 91 ALA A CA 1
ATOM 751 C C . ALA A 1 91 ? 14.560 -16.743 -4.463 1.00 42.75 91 ALA A C 1
ATOM 753 O O . ALA A 1 91 ? 15.332 -16.903 -3.517 1.00 42.75 91 ALA A O 1
ATOM 754 N N . TYR A 1 92 ? 13.629 -17.638 -4.778 1.00 41.56 92 TYR A N 1
ATOM 755 C CA . TYR A 1 92 ? 13.798 -19.035 -4.418 1.00 41.56 92 TYR A CA 1
ATOM 756 C C . TYR A 1 92 ? 15.061 -19.554 -5.117 1.00 41.56 92 TYR A C 1
ATOM 758 O O . TYR A 1 92 ? 15.277 -19.216 -6.283 1.00 41.56 92 TYR A O 1
ATOM 766 N N . PRO A 1 93 ? 15.902 -20.352 -4.442 1.00 43.12 93 PRO A N 1
ATOM 767 C CA . PRO A 1 93 ? 16.954 -21.075 -5.132 1.00 43.12 93 PRO A CA 1
ATOM 768 C C . PRO A 1 93 ? 16.292 -21.942 -6.206 1.00 43.12 93 PRO A C 1
ATOM 770 O O . PRO A 1 93 ? 15.506 -22.831 -5.889 1.00 43.12 93 PRO A O 1
ATOM 773 N N . THR A 1 94 ? 16.574 -21.650 -7.475 1.00 43.81 94 THR A N 1
ATOM 774 C CA . THR A 1 94 ? 16.185 -22.504 -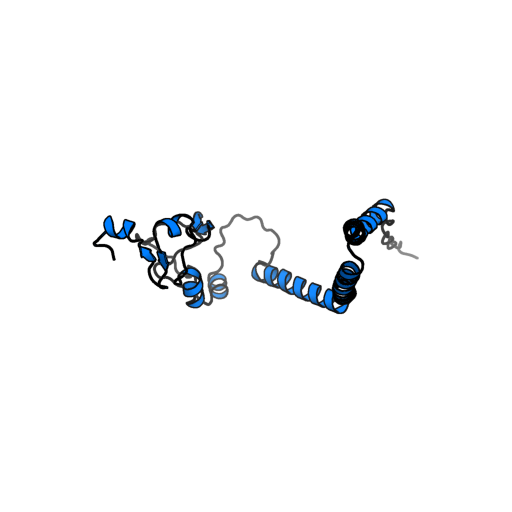8.595 1.00 43.81 94 THR A CA 1
ATOM 775 C C . THR A 1 94 ? 17.084 -23.734 -8.551 1.00 43.81 94 THR A C 1
ATOM 777 O O . THR A 1 94 ? 18.116 -23.790 -9.217 1.00 43.81 94 THR A O 1
ATOM 780 N N . THR A 1 95 ? 16.750 -24.704 -7.702 1.00 44.19 95 THR A N 1
ATOM 781 C CA . THR A 1 95 ? 17.212 -26.072 -7.920 1.00 44.19 95 THR A CA 1
ATOM 782 C C . THR A 1 95 ? 16.560 -26.539 -9.207 1.00 44.19 95 THR A C 1
ATOM 784 O O . THR A 1 95 ? 15.339 -26.477 -9.343 1.00 44.19 95 THR A O 1
ATOM 787 N N . ALA A 1 96 ? 17.412 -26.882 -10.169 1.00 46.25 96 ALA A N 1
ATOM 788 C CA . ALA A 1 96 ? 17.029 -27.387 -11.469 1.00 46.25 96 ALA A CA 1
ATOM 789 C C . ALA A 1 96 ? 15.966 -28.484 -11.323 1.00 46.25 96 ALA A C 1
ATOM 791 O O . ALA A 1 96 ? 16.144 -29.417 -10.546 1.00 46.25 96 ALA A O 1
ATOM 792 N N . GLU A 1 97 ? 14.872 -28.262 -12.043 1.00 47.78 97 GLU A N 1
ATOM 793 C CA . GLU A 1 97 ? 13.871 -29.206 -12.532 1.00 47.78 97 GLU A CA 1
ATOM 794 C C . GLU A 1 97 ? 14.104 -30.671 -12.122 1.00 47.78 97 GLU A C 1
ATOM 796 O O . GLU A 1 97 ? 14.918 -31.377 -12.715 1.00 47.78 97 GLU A O 1
ATOM 801 N N . ASP A 1 98 ? 13.319 -31.136 -11.152 1.00 40.94 98 ASP A N 1
ATOM 802 C CA . ASP A 1 98 ? 12.771 -32.488 -11.207 1.00 40.94 98 ASP A CA 1
ATOM 803 C C . ASP A 1 98 ? 11.248 -32.360 -11.104 1.00 40.94 98 ASP A C 1
ATOM 805 O O . ASP A 1 98 ? 10.694 -32.023 -10.055 1.00 40.94 98 ASP A O 1
ATOM 809 N N . ASP A 1 99 ? 10.598 -32.539 -12.253 1.00 48.72 99 ASP A N 1
ATOM 810 C CA . ASP A 1 99 ? 9.153 -32.545 -12.482 1.00 48.72 99 ASP A CA 1
ATOM 811 C C . ASP A 1 99 ? 8.516 -33.777 -11.810 1.00 48.72 99 ASP A C 1
ATOM 813 O O . ASP A 1 99 ? 7.941 -34.658 -12.452 1.00 48.72 99 ASP A O 1
ATOM 817 N N . THR A 1 100 ? 8.604 -33.862 -10.482 1.00 46.56 100 THR A N 1
ATOM 818 C CA . THR A 1 100 ? 7.765 -34.776 -9.712 1.00 46.56 100 THR A CA 1
ATOM 819 C C . THR A 1 100 ? 6.777 -33.984 -8.876 1.00 46.56 100 THR A C 1
ATOM 821 O O . THR A 1 100 ? 7.077 -33.405 -7.838 1.00 46.56 100 THR A O 1
ATOM 824 N N . ASP A 1 101 ? 5.550 -33.985 -9.386 1.00 58.56 101 ASP A N 1
ATOM 825 C CA . ASP A 1 101 ? 4.292 -33.756 -8.691 1.00 58.56 101 ASP A CA 1
ATOM 826 C C . ASP A 1 101 ? 4.230 -34.554 -7.374 1.00 58.56 101 ASP A C 1
ATOM 828 O O . ASP A 1 101 ? 3.657 -35.638 -7.264 1.00 58.56 101 ASP A O 1
ATOM 832 N N . ARG A 1 102 ? 4.891 -34.034 -6.345 1.00 51.94 102 ARG A N 1
ATOM 833 C CA . ARG A 1 102 ? 4.724 -34.425 -4.954 1.00 51.94 102 ARG A CA 1
ATOM 834 C C . ARG A 1 102 ? 4.624 -33.138 -4.174 1.00 51.94 102 ARG A C 1
ATOM 836 O O . ARG A 1 102 ? 5.553 -32.343 -4.160 1.00 51.94 102 ARG A O 1
ATOM 843 N N . GLY A 1 103 ? 3.464 -32.928 -3.556 1.00 54.53 103 GLY A N 1
ATOM 844 C CA . GLY A 1 103 ? 3.173 -31.794 -2.687 1.00 54.53 103 GLY A CA 1
ATOM 845 C C . GLY A 1 103 ? 4.096 -31.750 -1.472 1.00 54.53 103 GLY A C 1
ATOM 846 O O . GLY A 1 103 ? 3.680 -32.049 -0.352 1.00 54.53 103 GLY A O 1
ATOM 847 N N . GLU A 1 104 ? 5.347 -31.365 -1.690 1.00 51.81 104 GLU A N 1
ATOM 848 C CA . GLU A 1 104 ? 6.299 -31.063 -0.644 1.00 51.81 104 GLU A CA 1
ATOM 849 C C . GLU A 1 104 ? 5.808 -29.794 0.047 1.00 51.81 104 GLU A C 1
ATOM 851 O O . GLU A 1 104 ? 5.952 -28.665 -0.427 1.00 51.81 104 GLU A O 1
ATOM 856 N N . SER A 1 105 ? 5.130 -29.997 1.176 1.00 58.88 105 SER A N 1
ATOM 857 C CA . SER A 1 105 ? 4.811 -28.903 2.080 1.00 58.88 105 SER A CA 1
ATOM 858 C C . SER A 1 105 ? 6.141 -28.283 2.517 1.00 58.88 105 SER A C 1
ATOM 860 O O . SER A 1 105 ? 7.018 -29.031 2.957 1.00 58.88 105 SER A O 1
ATOM 862 N N . PRO A 1 106 ? 6.323 -26.952 2.406 1.00 60.16 106 PRO A N 1
ATOM 863 C CA . PRO A 1 106 ? 7.561 -26.298 2.807 1.00 60.16 106 PRO A CA 1
ATOM 864 C C . PRO A 1 106 ? 7.980 -26.780 4.194 1.00 60.16 106 PRO A C 1
ATOM 866 O O . PRO A 1 106 ? 7.149 -26.795 5.106 1.00 60.16 106 PRO A O 1
ATOM 869 N N . ALA A 1 107 ? 9.245 -27.182 4.359 1.00 67.19 107 ALA A N 1
ATOM 870 C CA . ALA A 1 107 ? 9.736 -27.648 5.650 1.00 67.19 107 ALA A CA 1
ATOM 871 C C . ALA A 1 107 ? 9.372 -26.626 6.743 1.00 67.19 107 ALA A C 1
ATOM 873 O O . ALA A 1 107 ? 9.564 -25.419 6.574 1.00 67.19 107 ALA A O 1
ATOM 874 N N . VAL A 1 108 ? 8.824 -27.106 7.862 1.00 64.81 108 VAL A N 1
ATOM 875 C CA . VAL A 1 108 ? 8.303 -26.273 8.964 1.00 64.81 108 VAL A CA 1
ATOM 876 C C . VAL A 1 108 ? 9.330 -25.234 9.437 1.00 64.81 108 VAL A C 1
ATOM 878 O O . VAL A 1 108 ? 8.983 -24.108 9.791 1.00 64.81 108 VAL A O 1
ATOM 881 N N . GLU A 1 109 ? 10.610 -25.583 9.386 1.00 64.31 109 GLU A N 1
ATOM 882 C CA . GLU A 1 109 ? 11.733 -24.713 9.734 1.00 64.31 109 GLU A CA 1
ATOM 883 C C . GLU A 1 109 ? 11.925 -23.556 8.743 1.00 64.31 109 GLU A C 1
ATOM 885 O O . GLU A 1 109 ? 12.210 -22.433 9.158 1.00 64.31 109 GLU A O 1
ATOM 890 N N . VAL A 1 110 ? 11.682 -23.786 7.448 1.00 70.50 110 VAL A N 1
ATOM 891 C CA . VAL A 1 110 ? 11.717 -22.747 6.406 1.00 70.50 110 VAL A CA 1
ATOM 892 C C . VAL A 1 110 ? 10.592 -21.739 6.624 1.00 70.50 110 VAL A C 1
ATOM 894 O O . VAL A 1 110 ? 10.808 -20.537 6.465 1.00 70.50 110 VAL A O 1
ATOM 897 N N . LEU A 1 111 ? 9.406 -22.201 7.035 1.00 67.38 111 LEU A N 1
ATOM 898 C CA . LEU A 1 111 ? 8.290 -21.318 7.386 1.00 67.38 111 LEU A CA 1
ATOM 899 C C . LEU A 1 111 ? 8.611 -20.477 8.630 1.00 67.38 111 LEU A C 1
ATOM 901 O O . LEU A 1 111 ? 8.439 -19.260 8.593 1.00 67.38 111 LEU A O 1
ATOM 905 N N . ARG A 1 112 ? 9.165 -21.087 9.690 1.00 69.00 112 ARG A N 1
ATOM 906 C CA . ARG A 1 112 ? 9.604 -20.359 10.900 1.00 69.00 112 ARG A CA 1
ATOM 907 C C . ARG A 1 112 ? 10.727 -19.361 10.623 1.00 69.00 112 ARG A C 1
ATOM 909 O O . ARG A 1 112 ? 10.759 -18.294 11.229 1.00 69.00 112 ARG A O 1
ATOM 916 N N . TYR A 1 113 ? 11.653 -19.688 9.722 1.00 72.50 113 TYR A N 1
ATOM 917 C CA . TYR A 1 113 ? 12.734 -18.776 9.347 1.00 72.50 113 TYR A CA 1
ATOM 918 C C . TYR A 1 113 ? 12.214 -17.570 8.556 1.00 72.50 113 TYR A C 1
ATOM 920 O O . TYR A 1 113 ? 12.665 -16.446 8.786 1.00 72.50 113 TYR A O 1
ATOM 928 N N . LYS A 1 114 ? 11.266 -17.799 7.635 1.00 69.38 114 LYS A N 1
ATOM 929 C CA . LYS A 1 114 ? 10.656 -16.749 6.807 1.00 69.38 114 LYS A CA 1
ATOM 930 C C . LYS A 1 114 ? 9.748 -15.822 7.610 1.00 69.38 114 LYS A C 1
ATOM 932 O O . LYS A 1 114 ? 9.755 -14.623 7.345 1.00 69.38 114 LYS A O 1
ATOM 937 N N . ASP A 1 115 ? 9.023 -16.344 8.597 1.00 68.06 115 ASP A N 1
ATOM 938 C CA . ASP A 1 115 ? 8.162 -15.544 9.469 1.00 68.06 115 ASP A CA 1
ATOM 939 C C . ASP A 1 115 ? 8.585 -15.633 10.941 1.00 68.06 115 ASP A C 1
ATOM 941 O O . ASP A 1 115 ? 7.899 -16.200 11.790 1.00 68.06 115 ASP A O 1
ATOM 945 N N . LYS A 1 116 ? 9.727 -15.012 11.261 1.00 67.50 116 LYS A N 1
ATOM 946 C CA . LYS A 1 116 ? 10.205 -14.872 12.651 1.00 67.50 116 LYS A CA 1
ATOM 947 C C . LYS A 1 116 ? 9.228 -14.102 13.544 1.00 67.50 116 LYS A C 1
ATOM 949 O O . LYS A 1 116 ? 9.310 -14.194 14.764 1.00 67.50 116 LYS A O 1
ATOM 954 N N . SER A 1 117 ? 8.363 -13.294 12.938 1.00 73.69 117 SER A N 1
ATOM 955 C CA . SER A 1 117 ? 7.457 -12.386 13.632 1.00 73.69 117 SER A CA 1
ATOM 956 C C . SER A 1 117 ? 6.053 -12.945 13.872 1.00 73.69 117 SER A C 1
ATOM 958 O O . SER A 1 117 ? 5.358 -12.456 14.761 1.00 73.69 117 SER A O 1
ATOM 960 N N . GLY A 1 118 ? 5.629 -13.951 13.104 1.00 76.88 118 GLY A N 1
ATOM 961 C CA . GLY A 1 118 ? 4.282 -14.517 13.170 1.00 76.88 118 GLY A CA 1
ATOM 962 C C . GLY A 1 118 ? 3.185 -13.540 12.731 1.00 76.88 118 GLY A C 1
ATOM 963 O O . GLY A 1 118 ? 2.061 -13.628 13.237 1.00 76.88 118 GLY A O 1
ATOM 964 N N . TYR A 1 119 ? 3.506 -12.570 11.870 1.00 84.62 119 TYR A N 1
ATOM 965 C CA . TYR A 1 119 ? 2.544 -11.557 11.431 1.00 84.62 119 TYR A CA 1
ATOM 966 C C . TYR A 1 119 ? 1.749 -12.031 10.206 1.00 84.62 119 TYR A C 1
ATOM 968 O O . TYR A 1 119 ? 2.238 -12.790 9.377 1.00 84.62 119 TYR A O 1
ATOM 976 N N . PHE A 1 120 ? 0.522 -11.529 10.050 1.00 82.94 120 PHE A N 1
ATOM 977 C CA . PHE A 1 120 ? -0.324 -11.724 8.863 1.00 82.94 120 PHE A CA 1
ATOM 978 C C . PHE A 1 120 ? -0.542 -13.192 8.467 1.00 82.94 120 PHE A C 1
ATOM 980 O O . PHE A 1 120 ? -0.232 -13.612 7.353 1.00 82.94 120 PHE A O 1
ATOM 987 N N . ALA A 1 121 ? -1.147 -13.968 9.359 1.00 82.06 121 ALA A N 1
ATOM 988 C CA . ALA A 1 121 ? -1.539 -15.353 9.137 1.00 82.06 121 ALA A CA 1
ATOM 989 C C . ALA A 1 121 ? -0.387 -16.344 8.901 1.00 82.06 121 ALA A C 1
ATOM 991 O O . ALA A 1 121 ? -0.660 -17.497 8.559 1.00 82.06 121 ALA A O 1
ATOM 992 N N . GLY A 1 122 ? 0.868 -15.956 9.151 1.00 79.31 122 GLY A N 1
ATOM 993 C CA . GLY A 1 122 ? 2.044 -16.829 9.051 1.00 79.31 122 GLY A CA 1
ATOM 994 C C . GLY A 1 122 ? 2.264 -17.772 10.244 1.00 79.31 122 GLY A C 1
ATOM 995 O O . GLY A 1 122 ? 3.350 -18.320 10.422 1.00 79.31 122 GLY A O 1
ATOM 996 N N . SER A 1 123 ? 1.230 -18.012 11.062 1.00 74.50 123 SER A N 1
ATOM 997 C CA . SER A 1 123 ? 1.285 -19.026 12.122 1.00 74.50 123 SER A CA 1
ATOM 998 C C . SER A 1 123 ? 1.617 -20.407 11.548 1.00 74.50 123 SER A C 1
ATOM 1000 O O . SER A 1 123 ? 1.011 -20.854 10.576 1.00 74.50 123 SER A O 1
ATOM 1002 N N . THR A 1 124 ? 2.571 -21.084 12.187 1.00 73.06 124 THR A N 1
ATOM 1003 C CA . THR A 1 124 ? 3.013 -22.440 11.833 1.00 73.06 124 THR A CA 1
ATOM 1004 C C . THR A 1 124 ? 1.986 -23.517 12.205 1.00 73.06 124 THR A C 1
ATOM 1006 O O . THR A 1 124 ? 2.064 -24.639 11.712 1.00 73.06 124 THR A O 1
ATOM 1009 N N . GLU A 1 125 ? 1.025 -23.196 13.074 1.00 78.38 125 GLU A N 1
ATOM 1010 C CA . GLU A 1 125 ? 0.031 -24.148 13.566 1.00 78.38 125 GLU A CA 1
ATOM 1011 C C . GLU A 1 125 ? -1.225 -24.170 12.674 1.00 78.38 125 GLU A C 1
ATOM 1013 O O . GLU A 1 125 ? -1.755 -23.109 12.316 1.00 78.38 125 GLU A O 1
ATOM 1018 N N . PRO A 1 126 ? -1.747 -25.362 12.317 1.00 80.19 126 PRO A N 1
ATOM 1019 C CA . PRO A 1 126 ? -2.981 -25.477 11.549 1.00 80.19 126 PRO A CA 1
ATOM 1020 C C . PRO A 1 126 ? -4.186 -24.883 12.291 1.00 80.19 126 PRO A C 1
ATOM 1022 O O . PRO A 1 126 ? -4.536 -25.297 13.393 1.00 80.19 126 PRO A O 1
ATOM 1025 N N . ARG A 1 127 ? -4.883 -23.945 11.645 1.00 79.38 127 ARG A N 1
ATOM 1026 C CA . ARG A 1 127 ? -6.093 -23.302 12.179 1.00 79.38 127 ARG A CA 1
ATOM 1027 C C . ARG A 1 127 ? -7.335 -24.142 11.868 1.00 79.38 127 ARG A C 1
ATOM 1029 O O . ARG A 1 127 ? -8.050 -23.867 10.900 1.00 79.38 127 ARG A O 1
ATOM 1036 N N . SER A 1 128 ? -7.555 -25.184 12.670 1.00 79.88 128 SER A N 1
ATOM 1037 C CA . SER A 1 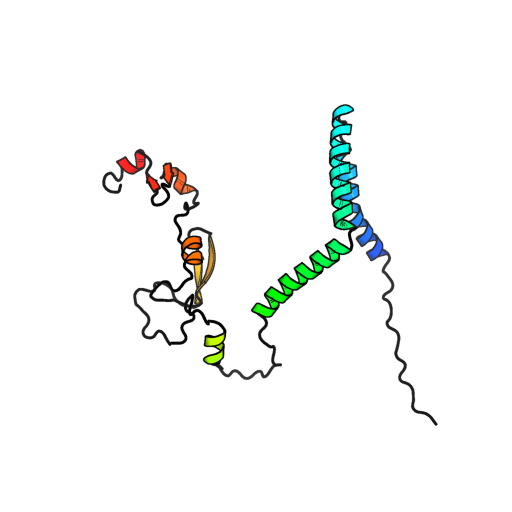128 ? -8.701 -26.096 12.569 1.00 79.88 128 SER A CA 1
ATOM 1038 C C . SER A 1 128 ? -9.424 -26.237 13.918 1.00 79.88 128 SER A C 1
ATOM 1040 O O . SER A 1 128 ? -8.752 -26.473 14.921 1.00 79.88 128 SER A O 1
ATOM 1042 N N . PRO A 1 129 ? -10.768 -26.140 13.968 1.00 84.12 129 PRO A N 1
ATOM 1043 C CA . PRO A 1 129 ? -11.684 -25.841 12.865 1.00 84.12 129 PRO A CA 1
ATOM 1044 C C . PRO A 1 129 ? -11.681 -24.351 12.482 1.00 84.12 129 PRO A C 1
ATOM 1046 O O . PRO A 1 129 ? -11.213 -23.482 13.213 1.00 84.12 129 PRO A O 1
ATOM 1049 N N . ARG A 1 130 ? -12.230 -24.034 11.306 1.00 83.06 130 ARG A N 1
ATOM 1050 C CA . ARG A 1 130 ? -12.351 -22.648 10.837 1.00 83.06 130 ARG A CA 1
ATOM 1051 C C . ARG A 1 130 ? -13.295 -21.846 11.743 1.00 83.06 130 ARG A C 1
ATOM 1053 O O . ARG A 1 130 ? -14.446 -22.229 11.927 1.00 83.06 130 ARG A O 1
ATOM 1060 N N . SER A 1 131 ? -12.845 -20.679 12.200 1.00 83.88 131 SER A N 1
ATOM 1061 C CA . SER A 1 131 ? -13.673 -19.759 12.987 1.00 83.88 131 SER A CA 1
ATOM 1062 C C . SER A 1 131 ? -14.857 -19.208 12.178 1.00 83.88 131 SER A C 1
ATOM 1064 O O . SER A 1 131 ? -14.694 -18.724 11.053 1.00 83.88 131 SER A O 1
ATOM 1066 N N . THR A 1 132 ? -16.057 -19.227 12.768 1.00 85.50 132 THR A N 1
ATOM 1067 C CA . THR A 1 132 ? -17.303 -18.711 12.162 1.00 85.50 132 THR A CA 1
ATOM 1068 C C . THR A 1 132 ? -17.280 -17.198 11.933 1.00 85.50 132 THR A C 1
ATOM 1070 O O . THR A 1 132 ? -18.029 -16.681 11.108 1.00 85.50 132 THR A O 1
ATOM 1073 N N . LYS A 1 133 ? -16.381 -16.477 12.614 1.00 88.12 133 LYS A N 1
ATOM 1074 C CA . LYS A 1 133 ? -16.204 -15.022 12.480 1.00 88.12 133 LYS A CA 1
ATOM 1075 C C . LYS A 1 133 ? -15.520 -14.620 11.163 1.00 88.12 133 LYS A C 1
ATOM 1077 O O . LYS A 1 133 ? -15.600 -13.461 10.754 1.00 88.12 133 LYS A O 1
ATOM 1082 N N . VAL A 1 134 ? -14.852 -15.555 10.479 1.00 86.06 134 VAL A N 1
ATOM 1083 C CA . VAL A 1 134 ? -14.074 -15.274 9.263 1.00 86.06 134 VAL A CA 1
ATOM 1084 C C . VAL A 1 134 ? -14.976 -15.303 8.030 1.00 86.06 134 VAL A C 1
ATOM 1086 O O . VAL A 1 134 ? -15.257 -16.361 7.461 1.00 86.06 134 VAL A O 1
ATOM 1089 N N . LYS A 1 135 ? -15.375 -14.111 7.575 1.00 87.62 135 LYS A N 1
ATOM 1090 C CA . LYS A 1 135 ? -16.295 -13.916 6.440 1.00 87.62 135 LYS A CA 1
ATOM 1091 C C . LYS A 1 135 ? -15.755 -14.418 5.093 1.00 87.62 135 LYS A C 1
ATOM 1093 O O . LYS A 1 135 ? -16.533 -14.900 4.279 1.00 87.62 135 LYS A O 1
ATOM 1098 N N . TYR A 1 136 ? -14.445 -14.316 4.853 1.00 89.69 136 TYR A N 1
ATOM 1099 C CA . TYR A 1 136 ? -13.840 -14.558 3.533 1.00 89.69 136 TYR A CA 1
ATOM 1100 C C . TYR A 1 136 ? -12.910 -15.768 3.502 1.00 89.69 136 TYR A C 1
ATOM 1102 O O . TYR A 1 136 ? -12.267 -16.092 4.501 1.00 89.69 136 TYR A O 1
ATOM 1110 N N . ARG A 1 137 ? -12.819 -16.452 2.358 1.00 89.25 137 ARG A N 1
ATOM 1111 C CA . ARG A 1 137 ? -12.020 -17.682 2.206 1.00 89.25 137 ARG A CA 1
ATOM 1112 C C . ARG A 1 137 ? -10.635 -17.405 1.618 1.00 89.25 137 ARG A C 1
ATOM 1114 O O . ARG A 1 137 ? -10.441 -16.419 0.918 1.00 89.25 137 ARG A O 1
ATOM 1121 N N . ILE A 1 138 ? -9.686 -18.298 1.901 1.00 90.19 138 ILE A N 1
ATOM 1122 C CA . ILE A 1 138 ? -8.371 -18.297 1.243 1.00 90.19 138 ILE A CA 1
ATOM 1123 C C . ILE A 1 138 ? -8.593 -18.562 -0.255 1.00 90.19 138 ILE A C 1
ATOM 1125 O O . ILE A 1 138 ? -9.471 -19.347 -0.611 1.00 90.19 138 ILE A O 1
ATOM 1129 N N . GLY A 1 139 ? -7.858 -17.861 -1.116 1.00 89.75 139 GLY A N 1
ATOM 1130 C CA . GLY A 1 139 ? -8.003 -17.889 -2.574 1.00 89.75 139 GLY A CA 1
ATOM 1131 C C . GLY A 1 139 ? -9.079 -16.950 -3.130 1.00 89.75 139 GLY A C 1
ATOM 1132 O O . GLY A 1 139 ? -9.151 -16.748 -4.339 1.00 89.75 139 GLY A O 1
ATOM 1133 N N . GLN A 1 140 ? -9.903 -16.330 -2.280 1.00 92.12 140 GLN A N 1
ATOM 1134 C CA . GLN A 1 140 ? -10.931 -15.400 -2.740 1.00 92.12 140 GLN A CA 1
ATOM 1135 C C . GLN A 1 140 ? -10.308 -14.078 -3.209 1.00 92.12 140 GLN A C 1
ATOM 1137 O O . GLN A 1 140 ? -9.500 -13.471 -2.500 1.00 92.12 140 GLN A O 1
ATOM 1142 N N . VAL A 1 141 ? -10.728 -13.610 -4.387 1.00 92.19 141 VAL A N 1
ATOM 1143 C CA . VAL A 1 141 ? -10.373 -12.286 -4.908 1.00 92.19 141 VAL A CA 1
ATOM 1144 C C . VAL A 1 141 ? -11.276 -11.239 -4.263 1.00 92.19 141 VAL A C 1
ATOM 1146 O O . VAL A 1 141 ? -12.502 -11.359 -4.286 1.00 92.19 141 VAL A O 1
ATOM 1149 N N . ILE A 1 142 ? -10.676 -10.197 -3.699 1.00 90.25 142 ILE A N 1
ATOM 1150 C CA . ILE A 1 142 ? -11.380 -9.091 -3.052 1.00 90.25 142 ILE A CA 1
ATOM 1151 C C . ILE A 1 142 ? -10.911 -7.746 -3.603 1.00 90.25 142 ILE A C 1
ATOM 1153 O O . ILE A 1 142 ? -9.790 -7.606 -4.092 1.00 90.25 142 ILE A O 1
ATOM 1157 N N . ARG A 1 143 ? -11.774 -6.734 -3.489 1.00 89.38 143 ARG A N 1
ATOM 1158 C CA . ARG A 1 143 ? -11.441 -5.333 -3.756 1.00 89.38 143 ARG A CA 1
ATOM 1159 C C . ARG A 1 143 ? -11.474 -4.551 -2.448 1.00 89.38 143 ARG A C 1
ATOM 1161 O O . ARG A 1 143 ? -12.457 -4.622 -1.712 1.00 89.38 143 ARG A O 1
ATOM 1168 N N . HIS A 1 144 ? -10.410 -3.812 -2.159 1.00 83.19 144 HIS A N 1
ATOM 1169 C CA . HIS A 1 144 ? -10.350 -2.955 -0.984 1.00 83.19 144 HIS A CA 1
ATOM 1170 C C . HIS A 1 144 ? -11.371 -1.812 -1.102 1.00 83.19 144 HIS A C 1
ATOM 1172 O O . HIS A 1 144 ? -11.423 -1.145 -2.133 1.00 83.19 144 HIS A O 1
ATOM 1178 N N . LYS A 1 145 ? -12.173 -1.566 -0.056 1.00 79.94 145 LYS A N 1
ATOM 1179 C CA . LYS A 1 145 ? -13.290 -0.600 -0.112 1.00 79.94 145 LYS A CA 1
ATOM 1180 C C . LYS A 1 145 ? -12.841 0.857 -0.255 1.00 79.94 145 LYS A C 1
ATOM 1182 O O . LYS A 1 145 ? -13.483 1.602 -0.978 1.00 79.94 145 LYS A O 1
ATOM 1187 N N . VAL A 1 146 ? -11.757 1.246 0.421 1.00 75.44 146 VAL A N 1
ATOM 1188 C CA . VAL A 1 146 ? -11.264 2.640 0.418 1.00 75.44 146 VAL A CA 1
ATOM 1189 C C . VAL A 1 146 ? -10.315 2.878 -0.761 1.00 75.44 146 VAL A C 1
ATOM 1191 O O . VAL A 1 146 ? -10.637 3.616 -1.677 1.00 75.44 146 VAL A O 1
ATOM 1194 N N . TRP A 1 147 ? -9.166 2.196 -0.796 1.00 75.62 147 TRP A N 1
ATOM 1195 C CA . TRP A 1 147 ? -8.169 2.364 -1.867 1.00 75.62 147 TRP A CA 1
ATOM 1196 C C . TRP A 1 147 ? -8.454 1.648 -3.194 1.00 75.62 147 TRP A C 1
ATOM 1198 O O . TRP A 1 147 ? -7.686 1.791 -4.139 1.00 75.62 147 TRP A O 1
ATOM 1208 N N . GLY A 1 148 ? -9.511 0.840 -3.294 1.00 81.38 148 GLY A N 1
ATOM 1209 C CA . GLY A 1 148 ? -9.978 0.296 -4.573 1.00 81.38 148 GLY A CA 1
ATOM 1210 C C . GLY A 1 148 ? -9.098 -0.763 -5.250 1.00 81.38 148 GLY A C 1
ATOM 1211 O O . GLY A 1 148 ? -9.522 -1.279 -6.288 1.00 81.38 148 GLY A O 1
ATOM 1212 N N . TYR A 1 149 ? -7.929 -1.116 -4.704 1.00 83.06 149 TYR A N 1
ATOM 1213 C CA . TYR A 1 149 ? -7.066 -2.156 -5.270 1.00 83.06 149 TYR A CA 1
ATOM 1214 C C . TYR A 1 149 ? -7.671 -3.554 -5.118 1.00 83.06 149 TYR A C 1
ATOM 1216 O O . TYR A 1 149 ? -8.497 -3.810 -4.239 1.00 83.06 149 TYR A O 1
ATOM 1224 N N . ARG A 1 150 ? -7.242 -4.472 -5.988 1.00 87.75 150 ARG A N 1
ATOM 1225 C CA . ARG A 1 150 ? -7.632 -5.886 -5.962 1.00 87.75 150 ARG A CA 1
ATOM 1226 C C . ARG A 1 150 ? -6.533 -6.711 -5.305 1.00 87.75 150 ARG A C 1
ATOM 1228 O O . ARG A 1 150 ? -5.357 -6.434 -5.512 1.00 87.75 150 ARG A O 1
ATOM 1235 N N . GLY A 1 151 ? -6.921 -7.717 -4.538 1.00 90.62 151 GLY A N 1
ATOM 1236 C CA . GLY A 1 151 ? -6.002 -8.650 -3.898 1.00 90.62 151 GLY A CA 1
ATOM 1237 C C . GLY A 1 151 ? -6.629 -10.028 -3.751 1.00 90.62 151 GLY A C 1
ATOM 1238 O O . GLY A 1 151 ? -7.840 -10.187 -3.909 1.00 90.62 151 GLY A O 1
ATOM 1239 N N . VAL A 1 152 ? -5.798 -11.019 -3.448 1.00 93.00 152 VAL A N 1
ATOM 1240 C CA . VAL A 1 152 ? -6.223 -12.395 -3.169 1.00 93.00 152 VAL A CA 1
ATOM 1241 C C . VAL A 1 152 ? -5.898 -12.712 -1.718 1.00 93.00 152 VAL A C 1
ATOM 1243 O O . VAL A 1 152 ? -4.833 -12.350 -1.220 1.00 93.00 152 VAL A O 1
ATOM 1246 N N . ILE A 1 153 ? -6.823 -13.365 -1.022 1.00 90.25 153 ILE A N 1
ATOM 1247 C CA . ILE A 1 153 ? -6.640 -13.730 0.384 1.00 90.25 153 ILE A CA 1
ATOM 1248 C C . ILE A 1 153 ? -5.731 -14.955 0.476 1.00 90.25 153 ILE A C 1
ATOM 1250 O O . ILE A 1 153 ? -6.097 -16.029 0.011 1.00 90.25 153 ILE A O 1
ATOM 1254 N N . VAL A 1 154 ? -4.575 -14.810 1.121 1.00 87.69 154 VAL A N 1
ATOM 1255 C CA . VAL A 1 154 ? -3.595 -15.898 1.314 1.00 87.69 154 VAL A CA 1
ATOM 1256 C C . VAL A 1 154 ? -3.695 -16.569 2.689 1.00 87.69 154 VAL A C 1
ATOM 1258 O O . VAL A 1 154 ? -3.265 -17.704 2.858 1.00 87.69 154 VAL A O 1
ATOM 1261 N N . GLY A 1 155 ? -4.314 -15.907 3.671 1.00 88.69 155 GLY A N 1
ATOM 1262 C CA . GLY A 1 155 ? -4.433 -16.395 5.044 1.00 88.69 155 GLY A CA 1
ATOM 1263 C C . GLY A 1 155 ? -5.388 -15.544 5.884 1.00 88.69 155 GLY A C 1
ATOM 1264 O O . GLY A 1 155 ? -5.914 -14.539 5.409 1.00 88.69 155 GLY A O 1
ATOM 1265 N N . TRP A 1 156 ? -5.648 -15.969 7.121 1.00 88.38 156 TRP A N 1
ATOM 1266 C CA . TRP A 1 156 ? -6.502 -15.259 8.077 1.00 88.38 156 TRP A CA 1
ATOM 1267 C C . TRP A 1 156 ? -6.011 -15.481 9.512 1.00 88.38 156 TRP A C 1
ATOM 1269 O O . TRP A 1 156 ? -5.521 -16.560 9.824 1.00 88.38 156 TRP A O 1
ATOM 1279 N N . ASP A 1 157 ? -6.208 -14.502 10.388 1.00 88.12 157 ASP A N 1
ATOM 1280 C CA . ASP A 1 157 ? -6.025 -14.651 11.836 1.00 88.12 157 ASP A CA 1
ATOM 1281 C C . ASP A 1 157 ? -7.339 -14.334 12.559 1.00 88.12 157 ASP A C 1
ATOM 1283 O O . ASP A 1 157 ? -8.154 -13.556 12.059 1.00 88.12 157 ASP A O 1
ATOM 1287 N N . GLU A 1 158 ? -7.561 -14.929 13.734 1.00 83.75 158 GLU A N 1
ATOM 1288 C CA . GLU A 1 158 ? -8.715 -14.584 14.585 1.00 83.75 158 GLU A CA 1
ATOM 1289 C C . GLU A 1 158 ? -8.589 -13.186 15.187 1.00 83.75 158 GLU A C 1
ATOM 1291 O O . GLU A 1 158 ? -9.573 -12.456 15.310 1.00 83.75 158 GLU A O 1
ATOM 1296 N N . THR A 1 159 ? -7.365 -12.822 15.557 1.00 84.88 159 THR A N 1
ATOM 1297 C CA . THR A 1 159 ? -6.994 -11.523 16.108 1.00 84.88 159 THR A CA 1
ATOM 1298 C C . THR A 1 159 ? -5.984 -10.865 15.182 1.00 84.88 159 THR A C 1
ATOM 1300 O O . THR A 1 159 ? -5.176 -11.545 14.555 1.00 84.88 159 THR A O 1
ATOM 1303 N N . ALA A 1 160 ? -6.031 -9.538 15.054 1.00 84.12 160 ALA A N 1
ATOM 1304 C CA . ALA A 1 160 ? -5.141 -8.815 14.152 1.00 84.12 160 ALA A CA 1
ATOM 1305 C C . ALA A 1 160 ? -3.678 -8.929 14.620 1.00 84.12 160 ALA A C 1
ATOM 1307 O O . ALA A 1 160 ? -3.224 -8.170 15.474 1.00 84.12 160 ALA A O 1
ATOM 1308 N N . LYS A 1 161 ? -2.939 -9.882 14.044 1.00 86.00 161 LYS A N 1
ATOM 1309 C CA . LYS A 1 161 ? -1.499 -10.073 14.242 1.00 86.00 161 LYS A CA 1
ATOM 1310 C C . LYS A 1 161 ? -0.734 -9.310 13.169 1.00 86.00 161 LYS A C 1
ATOM 1312 O O . LYS A 1 161 ? -0.095 -9.895 12.302 1.00 86.00 161 LYS A O 1
ATOM 1317 N N . ALA A 1 162 ? -0.843 -7.989 13.197 1.00 86.50 162 ALA A N 1
ATOM 1318 C CA . ALA A 1 162 ? -0.099 -7.102 12.313 1.00 86.50 162 ALA A CA 1
ATOM 1319 C C . ALA A 1 162 ? 0.765 -6.144 13.149 1.00 86.50 162 ALA A C 1
ATOM 1321 O O . ALA A 1 162 ? 0.383 -5.821 14.279 1.00 86.50 162 ALA A O 1
ATOM 1322 N N . PRO A 1 163 ? 1.907 -5.666 12.623 1.00 88.69 163 PRO A N 1
ATOM 1323 C CA . PRO A 1 163 ? 2.684 -4.608 13.260 1.00 88.69 163 PRO A CA 1
ATOM 1324 C C . PRO A 1 163 ? 1.804 -3.395 13.573 1.00 88.69 163 PRO A C 1
ATOM 1326 O O . PRO A 1 163 ? 0.931 -3.032 12.777 1.00 88.69 163 PRO A O 1
ATOM 1329 N N . LYS A 1 164 ? 2.033 -2.747 14.719 1.00 85.94 164 LYS A N 1
ATOM 1330 C CA . LYS A 1 164 ? 1.209 -1.612 15.168 1.00 85.94 164 LYS A CA 1
ATOM 1331 C C . LYS A 1 164 ? 1.249 -0.461 14.168 1.00 85.94 164 LYS A C 1
ATOM 1333 O O . LYS A 1 164 ? 0.224 0.154 13.902 1.00 85.94 164 LYS A O 1
ATOM 1338 N N . GLU A 1 165 ? 2.411 -0.229 13.573 1.00 85.25 165 GLU A N 1
ATOM 1339 C CA . GLU A 1 165 ? 2.651 0.789 12.554 1.00 85.25 165 GLU A CA 1
ATOM 1340 C C . GLU A 1 165 ? 1.812 0.504 11.306 1.00 85.25 165 GLU A C 1
ATOM 1342 O O . GLU A 1 165 ? 1.184 1.405 10.756 1.00 85.25 165 GLU A O 1
ATOM 1347 N N . TRP A 1 166 ? 1.729 -0.768 10.899 1.00 84.25 166 TRP A N 1
ATOM 1348 C CA . TRP A 1 166 ? 0.895 -1.188 9.775 1.00 84.25 166 TRP A CA 1
ATOM 1349 C C . TRP A 1 166 ? -0.589 -1.009 10.088 1.00 84.25 166 TRP A C 1
ATOM 1351 O O . TRP A 1 166 ? -1.330 -0.489 9.259 1.00 84.25 166 TRP A O 1
ATOM 1361 N N . ILE A 1 167 ? -1.028 -1.387 11.295 1.00 84.06 167 ILE A N 1
ATOM 1362 C CA . ILE A 1 167 ? -2.415 -1.179 11.731 1.00 84.06 167 ILE A CA 1
ATOM 1363 C C . ILE A 1 167 ? -2.739 0.314 11.736 1.00 84.06 167 ILE A C 1
ATOM 1365 O O . ILE A 1 167 ? -3.786 0.701 11.237 1.00 84.06 167 ILE A O 1
ATOM 1369 N N . GLN A 1 168 ? -1.851 1.167 12.238 1.00 82.38 168 GLN A N 1
ATOM 1370 C CA . GLN A 1 168 ? -2.072 2.609 12.257 1.00 82.38 168 GLN A CA 1
ATOM 1371 C C . GLN A 1 168 ? -2.067 3.214 10.849 1.00 82.38 168 GLN A C 1
ATOM 1373 O O . GLN A 1 168 ? -2.867 4.095 10.555 1.00 82.38 168 GLN A O 1
ATOM 1378 N N . GLN A 1 169 ? -1.213 2.731 9.951 1.00 80.50 169 GLN A N 1
ATOM 1379 C CA . GLN A 1 169 ? -1.200 3.185 8.566 1.00 80.50 169 GLN A CA 1
ATOM 1380 C C . GLN A 1 169 ? -2.468 2.753 7.819 1.00 80.50 169 GLN A C 1
ATOM 1382 O O . GLN A 1 169 ? -3.029 3.536 7.054 1.00 80.50 169 GLN A O 1
ATOM 1387 N N . MET A 1 170 ? -2.921 1.513 8.033 1.00 77.44 170 MET A N 1
ATOM 1388 C CA . MET A 1 170 ? -4.011 0.939 7.248 1.00 77.44 170 MET A CA 1
ATOM 1389 C C . MET A 1 170 ? -5.403 1.189 7.843 1.00 77.44 170 MET A C 1
ATOM 1391 O O . MET A 1 170 ? -6.372 1.442 7.125 1.00 77.44 170 MET A O 1
ATOM 1395 N N . HIS A 1 171 ? -5.498 1.119 9.165 1.00 73.94 171 HIS A N 1
ATOM 1396 C CA . HIS A 1 171 ? -6.717 1.257 9.962 1.00 73.94 171 HIS A CA 1
ATOM 1397 C C . HIS A 1 171 ? -6.684 2.470 10.896 1.00 73.94 171 HIS A C 1
ATOM 1399 O O . HIS A 1 171 ? -7.569 2.605 11.738 1.00 73.94 171 HIS A O 1
ATOM 1405 N N . GLY A 1 172 ? -5.684 3.346 10.782 1.00 72.12 172 GLY A N 1
ATOM 1406 C CA . GLY A 1 172 ? -5.710 4.622 11.486 1.00 72.12 172 GLY A CA 1
ATOM 1407 C C . GLY A 1 172 ? -6.899 5.468 11.054 1.00 72.12 172 GLY A C 1
ATOM 1408 O O . GLY A 1 172 ? -7.554 5.195 10.046 1.00 72.12 172 GLY A O 1
ATOM 1409 N N . ASN A 1 173 ? -7.162 6.523 11.815 1.00 69.06 173 ASN A N 1
ATOM 1410 C CA . ASN A 1 173 ? -8.265 7.431 11.544 1.00 69.06 173 ASN A CA 1
ATOM 1411 C C . ASN A 1 173 ? -7.946 8.309 10.323 1.00 69.06 173 ASN A C 1
ATOM 1413 O O . ASN A 1 173 ? -7.592 9.481 10.446 1.00 69.06 173 ASN A O 1
ATOM 1417 N N . HIS A 1 174 ? -8.029 7.730 9.129 1.00 69.69 174 HIS A N 1
ATOM 1418 C CA . HIS A 1 174 ? -7.941 8.452 7.869 1.00 69.69 174 HIS A CA 1
ATOM 1419 C C . HIS A 1 174 ? -9.339 8.826 7.378 1.00 69.69 174 HIS A C 1
ATOM 1421 O O . HIS A 1 174 ? -10.311 8.092 7.562 1.00 69.69 174 HIS A O 1
ATOM 1427 N N . LYS A 1 175 ? -9.441 10.003 6.751 1.00 71.75 175 LYS A N 1
ATOM 1428 C CA . LYS A 1 175 ? -10.653 10.418 6.041 1.00 71.75 175 LYS A CA 1
ATOM 1429 C C . LYS A 1 175 ? -10.852 9.433 4.881 1.00 71.75 175 LYS A C 1
ATOM 1431 O O . LYS A 1 175 ? -10.028 9.380 3.972 1.00 71.75 175 LYS A O 1
ATOM 1436 N N . ILE A 1 176 ? -11.950 8.683 4.899 1.00 75.56 176 ILE A N 1
ATOM 1437 C CA . ILE A 1 176 ? -12.496 7.975 3.739 1.00 75.56 176 ILE A CA 1
ATOM 1438 C C . ILE A 1 176 ? -12.602 8.970 2.579 1.00 75.56 176 ILE A C 1
ATOM 1440 O O . ILE A 1 176 ? -13.332 9.962 2.650 1.00 75.56 176 ILE A O 1
ATOM 1444 N N . VAL A 1 177 ? -11.849 8.689 1.518 1.00 72.19 177 VAL A N 1
ATOM 1445 C CA . VAL A 1 177 ? -11.888 9.427 0.257 1.00 72.19 177 VAL A CA 1
ATOM 1446 C C . VAL A 1 177 ? -12.920 8.745 -0.634 1.00 72.19 177 VAL A C 1
ATOM 1448 O O . VAL A 1 177 ? -12.620 7.759 -1.302 1.00 72.19 177 VAL A O 1
ATOM 1451 N N . HIS A 1 178 ? -14.155 9.232 -0.593 1.00 73.94 178 HIS A N 1
ATOM 1452 C CA . HIS A 1 178 ? -15.229 8.793 -1.480 1.00 73.94 178 HIS A CA 1
ATOM 1453 C C . HIS A 1 178 ? -15.989 10.030 -1.970 1.00 73.94 178 HIS A C 1
ATOM 1455 O O . HIS A 1 178 ? -16.249 10.897 -1.134 1.00 73.94 178 HIS A O 1
ATOM 1461 N N . PRO A 1 179 ? -16.354 10.122 -3.264 1.00 78.56 179 PRO A N 1
ATOM 1462 C CA . PRO A 1 179 ? -17.043 11.292 -3.816 1.00 78.56 179 PRO A CA 1
ATOM 1463 C C . PRO A 1 179 ? -18.278 11.686 -2.997 1.00 78.56 179 PRO A C 1
ATOM 1465 O O . PRO A 1 179 ? -18.372 12.807 -2.515 1.00 78.56 179 PRO A O 1
ATOM 1468 N N . ASP A 1 180 ? -19.138 10.711 -2.711 1.00 82.50 180 ASP A N 1
ATOM 1469 C CA . ASP A 1 180 ? -20.408 10.954 -2.023 1.00 82.50 180 ASP A CA 1
ATOM 1470 C C . ASP A 1 180 ? -20.245 11.370 -0.552 1.00 82.50 180 ASP A C 1
ATOM 1472 O O . ASP A 1 180 ? -21.164 11.924 0.037 1.00 82.50 180 ASP A O 1
ATOM 1476 N N . VAL A 1 181 ? -19.098 11.119 0.092 1.00 83.94 181 VAL A N 1
ATOM 1477 C CA . VAL A 1 181 ? -18.935 11.431 1.528 1.00 83.94 181 VAL A CA 1
ATOM 1478 C C . VAL A 1 181 ? -19.100 12.931 1.795 1.00 83.94 181 VAL A C 1
ATOM 1480 O O . VAL A 1 181 ? -19.594 13.305 2.859 1.00 83.94 181 VAL A O 1
ATOM 1483 N N . GLU A 1 182 ? -18.754 13.787 0.833 1.00 82.19 182 GLU A N 1
ATOM 1484 C CA . GLU A 1 182 ? -18.880 15.245 0.958 1.00 82.19 182 GLU A CA 1
ATOM 1485 C C . GLU A 1 182 ? -20.337 15.735 0.861 1.00 82.19 182 GLU A C 1
ATOM 1487 O O . GLU A 1 182 ? -20.666 16.798 1.404 1.00 82.19 182 GLU A O 1
ATOM 1492 N N . ASP A 1 183 ? -21.230 14.938 0.269 1.00 88.25 183 ASP A N 1
ATOM 1493 C CA . ASP A 1 183 ? -22.661 15.246 0.149 1.00 88.25 183 ASP A CA 1
ATOM 1494 C C . ASP A 1 183 ? -23.417 15.016 1.464 1.00 88.25 183 ASP A C 1
ATOM 1496 O O . ASP A 1 183 ? -24.385 15.718 1.767 1.00 88.25 183 ASP A O 1
ATOM 1500 N N . TYR A 1 184 ? -22.954 14.060 2.274 1.00 87.12 184 TYR A N 1
ATOM 1501 C CA . TYR A 1 184 ? -23.592 13.657 3.533 1.00 87.12 184 TYR A CA 1
ATOM 1502 C C . TYR A 1 184 ? -22.933 14.282 4.773 1.00 87.12 184 TYR A C 1
ATOM 1504 O O . TYR A 1 184 ? -23.622 14.588 5.753 1.00 87.12 184 TYR A O 1
ATOM 1512 N N . PHE A 1 185 ? -21.616 14.509 4.747 1.00 90.38 185 PHE A N 1
ATOM 1513 C CA . PHE A 1 185 ? -20.835 14.894 5.926 1.00 90.38 185 PHE A CA 1
ATOM 1514 C C . PHE A 1 185 ? -20.043 16.192 5.704 1.00 90.38 185 PHE A C 1
ATOM 1516 O O . PHE A 1 185 ? -19.442 16.393 4.654 1.00 90.38 185 PHE A O 1
ATOM 1523 N N . GLU A 1 186 ? -20.021 17.077 6.706 1.00 87.44 186 GLU A N 1
ATOM 1524 C CA . GLU A 1 186 ? -19.317 18.372 6.640 1.00 87.44 186 GLU A CA 1
ATOM 1525 C C . GLU A 1 186 ? -17.824 18.244 6.939 1.00 87.44 186 GLU A C 1
ATOM 1527 O O . GLU A 1 186 ? -16.989 18.865 6.285 1.00 87.44 186 GLU A O 1
ATOM 1532 N N . LYS A 1 187 ? -17.474 17.460 7.964 1.00 84.12 187 LYS A N 1
ATOM 1533 C CA . LYS A 1 187 ? -16.101 17.379 8.470 1.00 84.12 187 LYS A CA 1
ATOM 1534 C C . LYS A 1 187 ? -15.816 16.014 9.079 1.00 84.12 187 LYS A C 1
ATOM 1536 O O . LYS A 1 187 ? -16.713 15.349 9.590 1.00 84.12 187 LYS A O 1
ATOM 1541 N N . PHE A 1 188 ? -14.549 15.617 9.051 1.00 84.69 188 PHE A N 1
ATOM 1542 C CA . PHE A 1 188 ? -14.032 14.480 9.803 1.00 84.69 188 PHE A CA 1
ATOM 1543 C C . PHE A 1 188 ? -13.273 14.993 11.031 1.00 84.69 188 PHE A C 1
ATOM 1545 O O . PHE A 1 188 ? -12.292 15.721 10.887 1.00 84.69 188 PHE A O 1
ATOM 1552 N N . ASP A 1 189 ? -13.728 14.628 12.227 1.00 79.31 189 ASP A N 1
ATOM 1553 C CA . ASP A 1 189 ? -13.155 15.067 13.511 1.00 79.31 189 ASP A CA 1
ATOM 1554 C C . ASP A 1 189 ? -11.958 14.203 13.950 1.00 79.31 189 ASP A C 1
ATOM 1556 O O . ASP A 1 189 ? -11.667 14.018 15.126 1.00 79.31 189 ASP A O 1
ATOM 1560 N N . GLY A 1 190 ? -11.315 13.535 12.991 1.00 74.69 190 GLY A N 1
ATOM 1561 C CA . GLY A 1 190 ? -10.235 12.594 13.268 1.00 74.69 190 GLY A CA 1
ATOM 1562 C C . GLY A 1 190 ? -10.684 11.305 13.954 1.00 74.69 190 GLY A C 1
ATOM 1563 O O . GLY A 1 190 ? -9.827 10.489 14.242 1.00 74.69 190 GLY A O 1
ATOM 1564 N N . THR A 1 191 ? -11.979 11.091 14.211 1.00 76.75 191 THR A N 1
ATOM 1565 C CA . THR A 1 191 ? -12.520 9.818 14.737 1.00 76.75 191 THR A CA 1
ATOM 1566 C C . THR A 1 191 ? -13.876 9.476 14.121 1.00 76.75 191 THR A C 1
ATOM 1568 O O . THR A 1 191 ? -14.133 8.324 13.785 1.00 76.75 191 THR A O 1
ATOM 1571 N N . ARG A 1 192 ? -14.745 10.478 13.933 1.00 83.00 192 ARG A N 1
ATOM 1572 C CA . ARG A 1 192 ? -16.067 10.327 13.308 1.00 83.00 192 ARG A CA 1
ATOM 1573 C C . ARG A 1 192 ? -16.333 11.424 12.280 1.00 83.00 192 ARG A C 1
ATOM 1575 O O . ARG A 1 192 ? -15.704 12.483 12.316 1.00 83.00 192 ARG A O 1
ATOM 1582 N N . TYR A 1 193 ? -17.279 11.169 11.382 1.00 86.31 193 TYR A N 1
ATOM 1583 C CA . TYR A 1 193 ? -17.802 12.179 10.468 1.00 86.31 193 TYR A CA 1
ATOM 1584 C C . TYR A 1 193 ? -18.939 12.965 11.115 1.00 86.31 193 TYR A C 1
ATOM 1586 O O . TYR A 1 193 ? -19.813 12.391 11.760 1.00 86.31 193 TYR A O 1
ATOM 1594 N N . LEU A 1 194 ? -18.941 14.280 10.917 1.00 87.62 194 LEU A N 1
ATOM 1595 C CA . LEU A 1 194 ? -20.022 15.163 11.327 1.00 87.62 194 LEU A CA 1
ATOM 1596 C C . LEU A 1 194 ? -21.046 15.246 10.195 1.00 87.62 194 LEU A C 1
ATOM 1598 O O . LEU A 1 194 ? -20.743 15.747 9.112 1.00 87.62 194 LEU A O 1
ATOM 1602 N N . ALA A 1 195 ? -22.246 14.726 10.445 1.00 89.62 195 ALA A N 1
ATOM 1603 C CA . ALA A 1 195 ? -23.363 14.781 9.507 1.00 89.62 195 ALA A CA 1
ATOM 1604 C C . ALA A 1 195 ? -23.752 16.231 9.182 1.00 89.62 195 ALA A C 1
ATOM 1606 O O . ALA A 1 195 ? -23.726 17.094 10.061 1.00 89.62 195 ALA A O 1
ATOM 1607 N N . ARG A 1 196 ? -24.165 16.492 7.938 1.00 90.38 196 ARG A N 1
ATOM 1608 C CA . ARG A 1 196 ? -24.772 17.775 7.556 1.00 90.38 196 ARG A CA 1
ATOM 1609 C C . ARG A 1 196 ? -26.115 17.990 8.274 1.00 90.38 196 ARG A C 1
ATOM 1611 O O . ARG A 1 196 ? -26.787 17.013 8.612 1.00 90.38 196 ARG A O 1
ATOM 1618 N N . PRO A 1 197 ? -26.569 19.247 8.449 1.00 92.25 197 PRO A N 1
ATOM 1619 C CA . PRO A 1 197 ? -27.834 19.564 9.117 1.00 92.25 197 PRO A CA 1
ATOM 1620 C C . PRO A 1 197 ? -29.045 18.807 8.559 1.00 92.25 197 PRO A C 1
ATOM 1622 O O . PRO A 1 197 ? -29.905 18.365 9.317 1.00 92.25 197 PRO A O 1
ATOM 1625 N N . TRP A 1 198 ? -29.095 18.612 7.238 1.00 91.19 198 TRP A N 1
ATOM 1626 C CA . TRP A 1 198 ? -30.183 17.884 6.586 1.00 91.19 198 TRP A CA 1
ATOM 1627 C C . TRP A 1 198 ? -30.194 16.393 6.962 1.00 91.19 198 TRP A C 1
ATOM 1629 O O . TRP A 1 198 ? -31.261 15.837 7.201 1.00 91.19 198 TRP A O 1
ATOM 1639 N N . LEU A 1 199 ? -29.021 15.763 7.090 1.00 91.12 199 LEU A N 1
ATOM 1640 C CA . LEU A 1 199 ? -28.895 14.349 7.440 1.00 91.12 199 LEU A CA 1
ATOM 1641 C C . LEU A 1 199 ? -29.238 14.113 8.916 1.00 91.12 199 LEU A C 1
ATOM 1643 O O . LEU A 1 199 ? -29.936 13.156 9.241 1.00 91.12 199 LEU A O 1
ATOM 1647 N N . LYS A 1 200 ? -28.851 15.047 9.796 1.00 89.31 200 LYS A N 1
ATOM 1648 C CA . LYS A 1 200 ? -29.262 15.053 11.212 1.00 89.31 200 LYS A CA 1
ATOM 1649 C C . LYS A 1 200 ? -30.776 15.154 11.387 1.00 89.31 200 LYS A C 1
ATOM 1651 O O . LYS A 1 200 ? -31.321 14.595 12.327 1.00 89.31 200 LYS A O 1
ATOM 1656 N N . LYS A 1 201 ? -31.465 15.865 10.489 1.00 91.06 201 LYS A N 1
ATOM 1657 C CA . LYS A 1 201 ? -32.928 15.994 10.531 1.00 91.06 201 LYS A CA 1
ATOM 1658 C C . LYS A 1 201 ? -33.638 14.676 10.205 1.00 91.06 201 LYS A C 1
ATOM 1660 O O . LYS A 1 201 ? -34.729 14.444 10.710 1.00 91.06 201 LYS A O 1
ATOM 1665 N N . ILE A 1 202 ? -33.025 13.836 9.371 1.00 91.94 202 ILE A N 1
ATOM 1666 C CA . ILE A 1 202 ? -33.552 12.512 9.009 1.00 91.94 202 ILE A CA 1
ATOM 1667 C C . ILE A 1 202 ? -33.221 11.488 10.103 1.00 91.94 202 ILE A C 1
ATOM 1669 O O . ILE A 1 202 ? -34.065 10.660 10.432 1.00 91.94 202 ILE A O 1
ATOM 1673 N N . TYR A 1 203 ? -32.030 11.587 10.703 1.00 89.38 203 TYR A N 1
ATOM 1674 C CA . TYR A 1 203 ? -31.540 10.678 11.745 1.00 89.38 203 TYR A CA 1
ATOM 1675 C C . TYR A 1 203 ? -31.169 11.442 13.030 1.00 89.38 203 TYR A C 1
ATOM 1677 O O . TYR A 1 203 ? -29.988 11.610 13.339 1.00 89.38 203 TYR A O 1
ATOM 1685 N N . PRO A 1 204 ? -32.158 11.933 13.799 1.00 87.06 204 PRO A N 1
ATOM 1686 C CA . PRO A 1 204 ? -31.905 12.776 14.970 1.00 87.06 204 PRO A CA 1
ATOM 1687 C C . PRO A 1 204 ? -31.287 12.030 16.164 1.00 87.06 204 PRO A C 1
ATOM 1689 O O . PRO A 1 204 ? -30.783 12.677 17.079 1.00 87.06 204 PRO A O 1
ATOM 1692 N N . HIS A 1 205 ? -31.316 10.695 16.173 1.00 85.81 205 HIS A N 1
ATOM 1693 C CA . HIS A 1 205 ? -30.853 9.867 17.294 1.00 85.81 205 HIS A CA 1
ATOM 1694 C C . HIS A 1 205 ? -29.448 9.265 17.105 1.00 85.81 205 HIS A C 1
ATOM 1696 O O . HIS A 1 205 ? -28.949 8.615 18.020 1.00 85.81 205 HIS A O 1
ATOM 1702 N N . ASP A 1 206 ? -28.793 9.519 15.968 1.00 74.75 206 ASP A N 1
ATOM 1703 C CA . ASP A 1 206 ? -27.571 8.810 15.547 1.00 74.75 206 ASP A CA 1
ATOM 1704 C C . ASP A 1 206 ? -26.271 9.647 15.691 1.00 74.75 206 ASP A C 1
ATOM 1706 O O . ASP A 1 206 ? -25.271 9.360 15.027 1.00 74.75 206 ASP A O 1
ATOM 1710 N N . GLN 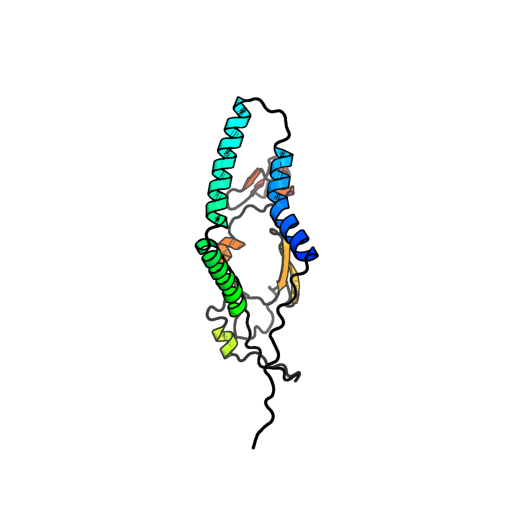A 1 207 ? -26.255 10.703 16.523 1.00 62.69 207 GLN A N 1
ATOM 1711 C CA . GLN A 1 207 ? -25.090 11.603 16.706 1.00 62.69 207 GLN A CA 1
ATOM 1712 C C . GLN A 1 207 ? -24.137 11.221 17.850 1.00 62.69 207 GLN A C 1
ATOM 1714 O O . GLN A 1 207 ? -24.621 10.945 18.967 1.00 62.69 207 GLN A O 1
#

Secondary structure (DSSP, 8-state):
--PPP------------HHHHHHHHHHHHHHHHHHHHHT-S---HHHHHHHHHHHHHHHHHHHHHHS-HHHHHHHHHHHHHHHHHHHHTT--------------PPPHHHHHHHTTT--TT--SS---SPPTT--S-TT-EEE-TTT--EEE-----SS--S-HHHHHHHHSSPPP--TTHHHHEEEE-SSSEEE-HHHHHH-TT--

Sequence (207 aa):
MCLPNYDFCKLQTMPVNRAAIFQLTLLLLIVPIQYLITQWKPVSNTERTHNLQNLMVKLTAWKKKVLSLKTWKQCYENAIKYVTGSFEKYAYPTTAEDDTDRGESPAVEVLRYKDKSGYFAGSTEPRSPRSTKVKYRIGQVIRHKVWGYRGVIVGWDETAKAPKEWIQQMHGNHKIVHPDVEDYFEKFDGTRYLARPWLKKIYPHDQ

Organism: Acanthaster planci (NCBI:txid133434)